Protein AF-A0A531MPE4-F1 (afdb_monom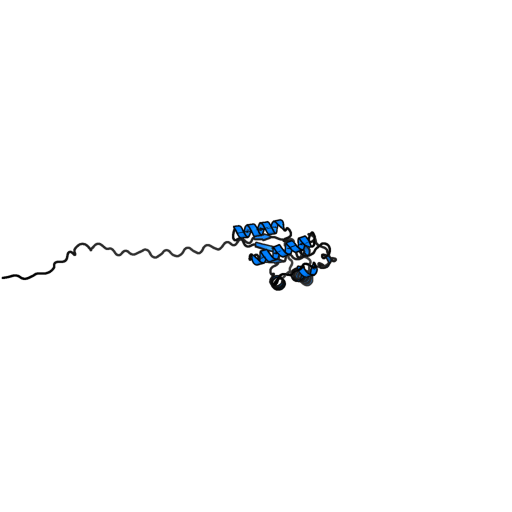er)

Radius of gyration: 33.33 Å; Cα contacts (8 Å, |Δi|>4): 255; chains: 1; bounding box: 82×71×93 Å

Nearest PDB structures (foldseek):
  6hm9-assembly1_A  TM=7.842E-01  e=3.533E-03  Bacillus anthracis
  2cc0-assembly1_B  TM=7.901E-01  e=7.020E-03  Streptomyces lividans
  5lgc-assembly1_A  TM=7.770E-01  e=5.469E-03  Arthrobacter sp. AW19M34-1
  7bly-assembly1_A  TM=6.314E-01  e=4.003E-03  Aspergillus niger CBS 513.88
  2y8u-assembly1_A  TM=6.221E-01  e=6.196E-03  Aspergillus nidulans FGSC A4

Foldseek 3Di:
DDDDDDDDDDPPDPDDPPDPPPDDDPDDDDDDPDDDDDAAEDAQLQDLVVLVVVVVVCVVPVDAYEYAHALQQLAAPVLQQLDDAVPGHGNAAPVHHHPHLVSNVSSLVSVVVSVVVVHAYAHQFHRLDQCQVPALVRLVSSVVSSLVSQLCSCVSSVNDDDDPCSNVVSVVHDDYAYRVSRDYPRND

Structure (mmCIF, N/CA/C/O backbone):
data_AF-A0A531MPE4-F1
#
_entry.id   AF-A0A531MPE4-F1
#
loop_
_atom_site.group_PDB
_atom_site.id
_atom_site.type_symbol
_atom_site.label_atom_id
_atom_site.label_alt_id
_atom_site.label_comp_id
_atom_site.label_asym_id
_atom_site.label_entity_id
_atom_site.label_seq_id
_atom_site.pdbx_PDB_ins_code
_atom_site.Cartn_x
_atom_site.Cartn_y
_atom_site.Cartn_z
_atom_site.occupancy
_atom_site.B_iso_or_equiv
_atom_site.auth_seq_id
_atom_site.auth_comp_id
_atom_site.auth_asym_id
_atom_site.auth_atom_id
_atom_site.pdbx_PDB_model_num
ATOM 1 N N . MET A 1 1 ? -68.778 -53.926 73.147 1.00 33.75 1 MET A N 1
ATOM 2 C CA . MET A 1 1 ? -69.035 -55.214 72.463 1.00 33.75 1 MET A CA 1
ATOM 3 C C . MET A 1 1 ? -70.059 -54.961 71.364 1.00 33.75 1 MET A C 1
ATOM 5 O O . MET A 1 1 ? -71.032 -54.289 71.691 1.00 33.75 1 MET A O 1
ATOM 9 N N . PRO A 1 2 ? -69.917 -55.499 70.130 1.00 54.06 2 PRO A N 1
ATOM 10 C CA . PRO A 1 2 ? -68.671 -55.672 69.353 1.00 54.06 2 PRO A CA 1
ATOM 11 C C . PRO A 1 2 ? -68.091 -54.259 69.053 1.00 54.06 2 PRO A C 1
ATOM 13 O O . PRO A 1 2 ? -68.009 -53.512 70.031 1.00 54.06 2 PRO A O 1
ATOM 16 N N . SER A 1 3 ? -67.643 -53.768 67.882 1.00 42.06 3 SER A N 1
ATOM 17 C CA . SER A 1 3 ? -67.135 -54.299 66.585 1.00 42.06 3 SER A CA 1
ATOM 18 C C . SER A 1 3 ? -66.052 -53.299 66.107 1.00 42.06 3 SER A C 1
ATOM 20 O O . SER A 1 3 ? -66.100 -52.150 66.532 1.00 42.06 3 SER A O 1
ATOM 22 N N . LEU A 1 4 ? -65.010 -53.570 65.312 1.00 46.84 4 LEU A N 1
ATOM 23 C CA . LEU A 1 4 ? -64.662 -54.576 64.288 1.00 46.84 4 LEU A CA 1
ATOM 24 C C . LEU A 1 4 ? -65.160 -54.311 62.849 1.00 46.84 4 LEU A C 1
ATOM 26 O O . LEU A 1 4 ? -66.081 -54.953 62.358 1.00 46.84 4 LEU A O 1
ATOM 30 N N . SER A 1 5 ? -64.476 -53.351 62.213 1.00 50.12 5 SER A N 1
ATOM 31 C CA . SER A 1 5 ? -63.659 -53.481 60.984 1.00 50.12 5 SER A CA 1
ATOM 32 C C . SER A 1 5 ? -64.201 -54.120 59.690 1.00 50.12 5 SER A C 1
ATOM 34 O O . SER A 1 5 ? -64.345 -55.336 59.602 1.00 50.12 5 SER A O 1
ATOM 36 N N . ARG A 1 6 ? -64.234 -53.302 58.621 1.00 50.00 6 ARG A N 1
ATOM 37 C CA . ARG A 1 6 ? -63.761 -53.566 57.231 1.00 50.00 6 ARG A CA 1
ATOM 38 C C . ARG A 1 6 ? -63.717 -52.209 56.499 1.00 50.00 6 ARG A C 1
ATOM 40 O O . ARG A 1 6 ? -64.727 -51.526 56.456 1.00 50.00 6 ARG A O 1
ATOM 47 N N . VAL A 1 7 ? -62.556 -51.637 56.173 1.00 47.88 7 VAL A N 1
ATOM 48 C CA . VAL A 1 7 ? -61.596 -52.014 55.109 1.00 47.88 7 VAL A CA 1
ATOM 49 C C . VAL A 1 7 ? -62.171 -51.813 53.699 1.00 47.88 7 VAL A C 1
ATOM 51 O O . VAL A 1 7 ? -62.864 -52.677 53.182 1.00 47.88 7 VAL A O 1
ATOM 54 N N . VAL A 1 8 ? -61.799 -50.664 53.118 1.00 51.44 8 VAL A N 1
ATOM 55 C CA . VAL A 1 8 ? -61.460 -50.404 51.702 1.00 51.44 8 VAL A CA 1
ATOM 56 C C . VAL A 1 8 ? -62.395 -50.939 50.602 1.00 51.44 8 VAL A C 1
ATOM 58 O O . VAL A 1 8 ? -62.394 -52.122 50.278 1.00 51.44 8 VAL A O 1
ATOM 61 N N . ALA A 1 9 ? -62.998 -50.001 49.865 1.00 47.03 9 ALA A N 1
ATOM 62 C CA . ALA A 1 9 ? -63.280 -50.134 48.435 1.00 47.03 9 ALA A CA 1
ATOM 63 C C . ALA A 1 9 ? -62.752 -48.872 47.722 1.00 47.03 9 ALA A C 1
ATOM 65 O O . ALA A 1 9 ? -63.093 -47.759 48.118 1.00 47.03 9 ALA A O 1
ATOM 66 N N . PHE A 1 10 ? -61.865 -49.028 46.733 1.00 47.91 10 PHE A N 1
ATOM 67 C CA . PHE A 1 10 ? -61.203 -47.903 46.055 1.00 47.91 10 PHE A CA 1
ATOM 68 C C . PHE A 1 10 ? -62.089 -47.261 44.978 1.00 47.91 10 PHE A C 1
ATOM 70 O O . PHE A 1 10 ? -62.680 -47.957 44.153 1.00 47.91 10 PHE A O 1
ATOM 77 N N . SER A 1 11 ? -62.076 -45.929 44.907 1.00 54.28 11 SER A N 1
ATOM 78 C CA . SER A 1 11 ? -62.666 -45.149 43.811 1.00 54.28 11 SER A CA 1
ATOM 79 C C . SER A 1 11 ? -61.809 -45.233 42.536 1.00 54.28 11 SER A C 1
ATOM 81 O O . SER A 1 11 ? -61.067 -44.305 42.222 1.00 54.28 11 SER A O 1
ATOM 83 N N . LEU A 1 12 ? -61.885 -46.350 41.805 1.00 53.38 12 LEU A N 1
ATOM 84 C CA . LEU A 1 12 ? -61.126 -46.590 40.567 1.00 53.38 12 LEU A CA 1
ATOM 85 C C . LEU A 1 12 ? -62.020 -47.162 39.453 1.00 53.38 12 LEU A C 1
ATOM 87 O O . LEU A 1 12 ? -62.035 -48.364 39.208 1.00 53.38 12 LEU A O 1
ATOM 91 N N . ALA A 1 13 ? -62.760 -46.284 38.766 1.00 51.72 13 ALA A N 1
ATOM 92 C CA . ALA A 1 13 ? -63.626 -46.650 37.635 1.00 51.72 13 ALA A CA 1
ATOM 93 C C . ALA A 1 13 ? -63.677 -45.583 36.511 1.00 51.72 13 ALA A C 1
ATOM 95 O O . ALA A 1 13 ? -64.646 -45.527 35.760 1.00 51.72 13 ALA A O 1
ATOM 96 N N . SER A 1 14 ? -62.641 -44.737 36.390 1.00 52.78 14 SER A N 1
ATOM 97 C CA . SER A 1 14 ? -62.650 -43.555 35.498 1.00 52.78 14 SER A CA 1
ATOM 98 C C . SER A 1 14 ? -61.365 -43.351 34.673 1.00 52.78 14 SER A C 1
ATOM 100 O O . SER A 1 14 ? -61.012 -42.217 34.365 1.00 52.78 14 SER A O 1
ATOM 102 N N . LEU A 1 15 ? -60.648 -44.423 34.309 1.00 53.88 15 LEU A N 1
ATOM 103 C CA . LEU A 1 15 ? -59.512 -44.370 33.370 1.00 53.88 15 LEU A CA 1
ATOM 104 C C . LEU A 1 15 ? -59.564 -45.543 32.376 1.00 53.88 15 LEU A C 1
ATOM 106 O O . LEU A 1 15 ? -58.957 -46.584 32.605 1.00 53.88 15 LEU A O 1
ATOM 110 N N . ALA A 1 16 ? -60.299 -45.370 31.271 1.00 54.16 16 ALA A N 1
ATOM 111 C CA . ALA A 1 16 ? -60.439 -46.392 30.222 1.00 54.16 16 ALA A CA 1
ATOM 112 C C . ALA A 1 16 ? -60.489 -45.833 28.779 1.00 54.16 16 ALA A C 1
ATOM 114 O O . ALA A 1 16 ? -60.881 -46.542 27.858 1.00 54.16 16 ALA A O 1
ATOM 115 N N . THR A 1 17 ? -60.084 -44.575 28.559 1.00 57.66 17 THR A N 1
ATOM 116 C CA . THR A 1 17 ? -60.025 -43.942 27.220 1.00 57.66 17 THR A CA 1
ATOM 117 C C . THR A 1 17 ? -58.738 -43.136 27.001 1.00 57.66 17 THR A C 1
ATOM 119 O O . THR A 1 17 ? -58.750 -42.081 26.371 1.00 57.66 17 THR A O 1
ATOM 122 N N . ALA A 1 18 ? -57.610 -43.626 27.520 1.00 56.12 18 ALA A N 1
ATOM 123 C CA . ALA A 1 18 ? -56.286 -43.134 27.144 1.00 56.12 18 ALA A CA 1
ATOM 124 C C . ALA A 1 18 ? -55.791 -43.922 25.920 1.00 56.12 18 ALA A C 1
ATOM 126 O O . ALA A 1 18 ? -55.127 -44.949 26.054 1.00 56.12 18 ALA A O 1
ATOM 127 N N . GLY A 1 19 ? -56.160 -43.466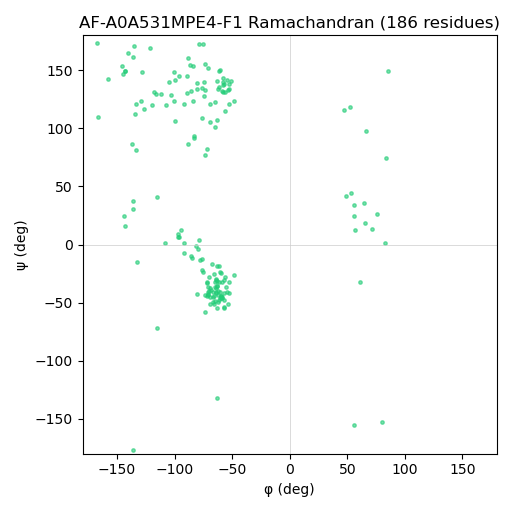 24.719 1.00 62.53 19 GLY A N 1
ATOM 128 C CA . GLY A 1 19 ? -55.548 -43.963 23.485 1.00 62.53 19 GLY A CA 1
ATOM 129 C C . GLY A 1 19 ? -54.047 -43.663 23.474 1.00 62.53 19 GLY A C 1
ATOM 130 O O . GLY A 1 19 ? -53.611 -42.666 24.051 1.00 62.53 19 GLY A O 1
ATOM 131 N N . ALA A 1 20 ? -53.249 -44.517 22.831 1.00 63.25 20 ALA A N 1
ATOM 132 C CA . ALA A 1 20 ? -51.812 -44.293 22.721 1.00 63.25 20 ALA A CA 1
ATOM 133 C C . ALA A 1 20 ? -51.541 -43.009 21.920 1.00 63.25 20 ALA A C 1
ATOM 135 O O . ALA A 1 20 ? -51.715 -42.980 20.702 1.00 63.25 20 ALA A O 1
ATOM 136 N N . ALA A 1 21 ? -51.115 -41.952 22.614 1.00 63.53 21 ALA A N 1
ATOM 137 C CA . ALA A 1 21 ? -50.669 -40.709 22.003 1.00 63.53 21 ALA A CA 1
ATOM 138 C C . ALA A 1 21 ? -49.308 -40.938 21.328 1.00 63.53 21 ALA A C 1
ATOM 140 O O . ALA A 1 21 ? -48.253 -40.666 21.900 1.00 63.53 21 ALA A O 1
ATOM 141 N N . LEU A 1 22 ? -49.346 -41.486 20.113 1.00 66.06 22 LEU A N 1
ATOM 142 C CA . LEU A 1 22 ? -48.208 -41.494 19.206 1.00 66.06 22 LEU A CA 1
ATOM 143 C C . LEU A 1 22 ? -47.908 -40.037 18.846 1.00 66.06 22 LEU A C 1
ATOM 145 O O . LEU A 1 22 ? -48.621 -39.433 18.050 1.00 66.06 22 LEU A O 1
ATOM 149 N N . ALA A 1 23 ? -46.888 -39.464 19.481 1.00 70.31 23 ALA A N 1
ATOM 150 C CA . ALA A 1 23 ? -46.332 -38.198 19.034 1.00 70.31 23 ALA A CA 1
ATOM 151 C C . ALA A 1 23 ? -45.773 -38.389 17.618 1.00 70.31 23 ALA A C 1
ATOM 153 O O . ALA A 1 23 ? -45.071 -39.374 17.367 1.00 70.31 23 ALA A O 1
ATOM 154 N N . ASP A 1 24 ? -46.074 -37.456 16.714 1.00 74.31 24 ASP A N 1
ATOM 155 C CA . ASP A 1 24 ? -45.459 -37.447 15.390 1.00 74.31 24 ASP A CA 1
ATOM 156 C C . ASP A 1 24 ? -43.926 -37.456 15.523 1.00 74.31 24 ASP A C 1
ATOM 158 O O . ASP A 1 24 ? -43.379 -36.803 16.425 1.00 74.31 24 ASP A O 1
ATOM 162 N N . PRO A 1 25 ? -43.206 -38.192 14.654 1.00 76.25 25 PRO A N 1
ATOM 163 C CA . PRO A 1 25 ? -41.752 -38.173 14.668 1.00 76.25 25 PRO A CA 1
ATOM 164 C C . PRO A 1 25 ? -41.263 -36.728 14.479 1.00 76.25 25 PRO A C 1
ATOM 166 O O . PRO A 1 25 ? -41.825 -36.002 13.652 1.00 76.25 25 PRO A O 1
ATOM 169 N N . PRO A 1 26 ? -40.231 -36.286 15.224 1.00 77.19 26 PRO A N 1
ATOM 170 C CA . PRO A 1 26 ? -39.752 -34.914 15.136 1.00 77.19 26 PRO A CA 1
ATOM 171 C C . PRO A 1 26 ? -39.378 -34.590 13.691 1.00 77.19 26 PRO A C 1
ATOM 173 O O . PRO A 1 26 ? -38.679 -35.368 13.035 1.00 77.19 26 PRO A O 1
ATOM 176 N N . ALA A 1 27 ? -39.864 -33.447 13.201 1.00 77.88 27 ALA A N 1
ATOM 177 C CA . ALA A 1 27 ? -39.632 -33.021 11.829 1.00 77.88 27 ALA A CA 1
ATOM 178 C C . ALA A 1 27 ? -38.123 -33.037 11.509 1.00 77.88 27 ALA A C 1
ATOM 180 O O . ALA A 1 27 ? -37.321 -32.618 12.354 1.00 77.88 27 ALA A O 1
ATOM 181 N N . PRO A 1 28 ? -37.715 -33.511 10.315 1.00 76.12 28 PRO A N 1
ATOM 182 C CA . PRO A 1 28 ? -36.311 -33.492 9.932 1.00 76.12 28 PRO A CA 1
ATOM 183 C C . PRO A 1 28 ? -35.789 -32.046 9.989 1.00 76.12 28 PRO A C 1
ATOM 185 O O . PRO A 1 28 ? -36.518 -31.127 9.605 1.00 76.12 28 PRO A O 1
ATOM 188 N N . PRO A 1 29 ? -34.554 -31.818 10.474 1.00 77.44 29 PRO A N 1
ATOM 189 C CA . PRO A 1 29 ? -34.015 -30.468 10.607 1.00 77.44 29 PRO A CA 1
ATOM 190 C C . PRO A 1 29 ? -34.006 -29.757 9.248 1.00 77.44 29 PRO A C 1
ATOM 192 O O . PRO A 1 29 ? -33.626 -30.366 8.244 1.00 77.44 29 PRO A O 1
ATOM 195 N N . GLU A 1 30 ? -34.402 -28.474 9.209 1.00 77.69 30 GLU A N 1
ATOM 196 C CA . GLU A 1 30 ? -34.322 -27.683 7.971 1.00 77.69 30 GLU A CA 1
ATOM 197 C C . GLU A 1 30 ? -32.895 -27.767 7.399 1.00 77.69 30 GLU A C 1
ATOM 199 O O . GLU A 1 30 ? -31.928 -27.579 8.149 1.00 77.69 30 GLU A O 1
ATOM 204 N N . PRO A 1 31 ? -32.731 -28.002 6.081 1.00 78.50 31 PRO A N 1
ATOM 205 C CA . PRO A 1 31 ? -31.431 -27.917 5.436 1.00 78.50 31 PRO A CA 1
ATOM 206 C C . PRO A 1 31 ? -30.781 -26.566 5.741 1.00 78.50 31 PRO A C 1
ATOM 208 O O . PRO A 1 31 ? -31.345 -25.511 5.438 1.00 78.50 31 PRO A O 1
ATOM 211 N N . ALA A 1 32 ? -29.597 -26.597 6.358 1.00 79.69 32 ALA A N 1
ATOM 212 C CA . ALA A 1 32 ? -28.893 -25.391 6.771 1.00 79.69 32 ALA A CA 1
ATOM 213 C C . ALA A 1 32 ? -28.684 -24.467 5.561 1.00 79.69 32 ALA A C 1
ATOM 215 O O . ALA A 1 32 ? -27.985 -24.817 4.607 1.00 79.69 32 ALA A O 1
ATOM 216 N N . ARG A 1 33 ? -29.326 -23.292 5.593 1.00 82.19 33 ARG A N 1
ATOM 217 C CA . ARG A 1 33 ? -29.338 -22.354 4.463 1.00 82.19 33 ARG A CA 1
ATOM 218 C C . ARG A 1 33 ? -27.894 -21.951 4.122 1.00 82.19 33 ARG A C 1
ATOM 220 O O . ARG A 1 33 ? -27.149 -21.613 5.048 1.00 82.19 33 ARG A O 1
ATOM 227 N N . PRO A 1 34 ? -27.476 -21.980 2.840 1.00 88.50 34 PRO A N 1
ATOM 228 C CA . PRO A 1 34 ? -26.107 -21.644 2.460 1.00 88.50 34 PRO A CA 1
ATOM 229 C C . PRO A 1 34 ? -25.682 -20.274 2.996 1.00 88.50 34 PRO A C 1
ATOM 231 O O . PRO A 1 34 ? -26.415 -19.291 2.871 1.00 88.50 34 PRO A O 1
ATOM 234 N N . LYS A 1 35 ? -24.485 -20.198 3.588 1.00 90.12 35 LYS A N 1
ATOM 235 C CA . LYS A 1 35 ? -23.922 -18.933 4.072 1.00 90.12 35 LYS A CA 1
ATOM 236 C C . LYS A 1 35 ? -23.571 -18.042 2.880 1.00 90.12 35 LYS A C 1
ATOM 238 O O . LYS A 1 35 ? -22.557 -18.271 2.224 1.00 90.12 35 LYS A O 1
ATOM 243 N N . GLN A 1 36 ? -24.371 -17.009 2.628 1.00 92.38 36 GLN A N 1
ATOM 244 C CA . GLN A 1 36 ? -23.967 -15.932 1.728 1.00 92.38 36 GLN A CA 1
ATOM 245 C C . GLN A 1 36 ? -22.847 -15.125 2.393 1.00 92.38 36 GLN A C 1
ATOM 247 O O . GLN A 1 36 ? -23.039 -14.556 3.465 1.00 92.38 36 GLN A O 1
ATOM 252 N N . VAL A 1 37 ? -21.689 -15.057 1.740 1.00 93.06 37 VAL A N 1
ATOM 253 C CA . VAL A 1 37 ? -20.588 -14.162 2.119 1.00 93.06 37 VAL A CA 1
ATOM 254 C C . VAL A 1 37 ? -20.636 -12.931 1.216 1.00 93.06 37 VAL A C 1
ATOM 256 O O . VAL A 1 37 ? -20.934 -13.047 0.026 1.00 93.06 37 VAL A O 1
ATOM 259 N N . VAL A 1 38 ? -20.349 -11.753 1.768 1.00 95.19 38 VAL A N 1
ATOM 260 C CA . VAL A 1 38 ? -20.171 -10.508 1.010 1.00 95.19 38 VAL A CA 1
ATOM 261 C C . VAL A 1 38 ? -18.821 -9.931 1.411 1.00 95.19 38 VAL A C 1
ATOM 263 O O . VAL A 1 38 ? -18.617 -9.611 2.577 1.00 95.19 38 VAL A O 1
ATOM 266 N N . ILE A 1 39 ? -17.897 -9.833 0.456 1.00 95.12 39 ILE A N 1
ATOM 267 C CA . ILE A 1 39 ? -16.560 -9.269 0.667 1.00 95.12 39 ILE A CA 1
ATOM 268 C C . ILE A 1 39 ? -16.578 -7.839 0.132 1.00 95.12 39 ILE A C 1
ATOM 270 O O . ILE A 1 39 ? -16.915 -7.620 -1.032 1.00 95.12 39 ILE A O 1
ATOM 274 N N . ILE A 1 40 ? -16.230 -6.870 0.977 1.00 97.06 40 ILE A N 1
ATOM 275 C CA . ILE A 1 40 ? -16.154 -5.453 0.612 1.00 97.06 40 ILE A CA 1
ATOM 276 C C . ILE A 1 40 ? -14.700 -5.009 0.757 1.00 97.06 40 ILE A C 1
ATOM 278 O O . ILE A 1 40 ? -14.058 -5.255 1.777 1.00 97.06 40 ILE A O 1
ATOM 282 N N . SER A 1 41 ? -14.175 -4.366 -0.283 1.00 97.56 41 SER A N 1
ATOM 283 C CA . SER A 1 41 ? -12.754 -4.043 -0.386 1.00 97.56 41 SER A CA 1
ATOM 284 C C . SER A 1 41 ? -12.508 -2.689 -1.037 1.00 97.56 41 SER A C 1
ATOM 286 O O . SER A 1 41 ? -13.261 -2.311 -1.936 1.00 97.56 41 SER A O 1
ATOM 288 N N . PHE A 1 42 ? -11.427 -2.017 -0.646 1.00 97.88 42 PHE A N 1
ATOM 289 C CA . PHE A 1 42 ? -11.044 -0.699 -1.152 1.00 97.88 42 PHE A CA 1
ATOM 290 C C . PHE A 1 42 ? -9.671 -0.757 -1.829 1.00 97.88 42 PHE A C 1
ATOM 292 O O . PHE A 1 42 ? -8.680 -1.081 -1.176 1.00 97.88 42 PHE A O 1
ATOM 299 N N . ASP A 1 43 ? -9.615 -0.414 -3.116 1.00 98.44 43 ASP A N 1
ATOM 300 C CA . ASP A 1 43 ? -8.376 -0.402 -3.907 1.00 98.44 43 ASP A CA 1
ATOM 301 C C . ASP A 1 43 ? -7.603 0.910 -3.732 1.00 98.44 43 ASP A C 1
ATOM 303 O O . ASP A 1 43 ? -8.176 1.959 -3.420 1.00 98.44 43 ASP A O 1
ATOM 307 N N . SER A 1 44 ? -6.280 0.850 -3.917 1.00 97.25 44 SER A N 1
ATOM 308 C CA . SER A 1 44 ? -5.289 1.898 -3.613 1.00 97.25 44 SER A CA 1
ATOM 309 C C . SER A 1 44 ? -5.192 2.336 -2.138 1.00 97.25 44 SER A C 1
ATOM 311 O O . SER A 1 44 ? -4.105 2.711 -1.700 1.00 97.25 44 SER A O 1
ATOM 313 N N . ALA A 1 45 ? -6.293 2.319 -1.378 1.00 97.31 45 ALA A N 1
ATOM 314 C CA . ALA A 1 45 ? -6.399 2.702 0.036 1.00 97.31 45 ALA A CA 1
ATOM 315 C C . ALA A 1 45 ? -5.755 4.070 0.381 1.00 97.31 45 ALA A C 1
ATOM 317 O O . ALA A 1 45 ? -5.083 4.250 1.399 1.00 97.31 45 ALA A O 1
ATOM 318 N N . ARG A 1 46 ? -5.954 5.067 -0.492 1.00 96.62 46 ARG A N 1
ATOM 319 C CA . ARG A 1 46 ? -5.313 6.390 -0.391 1.00 96.62 46 ARG A CA 1
ATOM 320 C C . ARG A 1 46 ? -5.878 7.277 0.722 1.00 96.62 46 ARG A C 1
ATOM 322 O O . ARG A 1 46 ? -5.123 7.792 1.542 1.00 96.62 46 ARG A O 1
ATOM 329 N N . ASP A 1 47 ? -7.176 7.559 0.680 1.00 96.94 47 ASP A N 1
ATOM 330 C CA . ASP A 1 47 ? -7.742 8.754 1.315 1.00 96.94 47 ASP A CA 1
ATOM 331 C C . ASP A 1 47 ? -8.042 8.573 2.813 1.00 96.94 47 ASP A C 1
ATOM 333 O O . ASP A 1 47 ? -8.808 7.693 3.207 1.00 96.94 47 ASP A O 1
ATOM 337 N N . ILE A 1 48 ? -7.466 9.439 3.654 1.00 98.56 48 ILE A N 1
ATOM 338 C CA . ILE A 1 48 ? -7.578 9.368 5.122 1.00 98.56 48 ILE A CA 1
ATOM 339 C C . ILE A 1 48 ? -9.025 9.564 5.611 1.00 98.56 48 ILE A C 1
ATOM 341 O O . ILE A 1 48 ? -9.416 8.975 6.622 1.00 98.56 48 ILE A O 1
ATOM 345 N N . SER A 1 49 ? -9.851 10.343 4.903 1.00 98.19 49 SER A N 1
ATOM 346 C CA . SER A 1 49 ? -11.267 10.507 5.256 1.00 98.19 49 SER A CA 1
ATOM 347 C C . SER A 1 49 ? -12.079 9.247 4.943 1.00 98.19 49 SER A C 1
ATOM 349 O O . SER A 1 49 ? -13.000 8.918 5.693 1.00 98.19 49 SER A O 1
ATOM 351 N N . GLN A 1 50 ? -11.704 8.502 3.895 1.00 98.06 50 GLN A N 1
ATOM 352 C CA . GLN A 1 50 ? -12.316 7.213 3.576 1.00 98.06 50 GLN A CA 1
ATOM 353 C C . GLN A 1 50 ? -11.915 6.134 4.583 1.00 98.06 50 GLN A C 1
ATOM 355 O O . GLN A 1 50 ? -12.812 5.462 5.076 1.00 98.06 50 GLN A O 1
ATOM 360 N N . TRP A 1 51 ? -10.638 6.038 4.986 1.00 98.50 51 TRP A N 1
ATOM 361 C CA . TRP A 1 51 ? -10.207 5.155 6.088 1.00 98.50 51 TRP A CA 1
ATOM 362 C C . TRP A 1 51 ? -11.011 5.403 7.373 1.00 98.50 51 TRP A C 1
ATOM 364 O O . TRP A 1 51 ? -11.583 4.480 7.952 1.00 98.50 51 TRP A O 1
ATOM 374 N N . LYS A 1 52 ? -11.102 6.669 7.805 1.00 98.62 52 LYS A N 1
ATOM 375 C CA . LYS A 1 52 ? -11.845 7.053 9.016 1.00 98.62 52 LYS A CA 1
ATOM 376 C C . LYS A 1 52 ? -13.348 6.740 8.871 1.00 98.62 52 LYS A C 1
ATOM 378 O O . LYS A 1 52 ? -13.976 6.294 9.829 1.00 98.62 52 LYS A O 1
ATOM 383 N N . ARG A 1 53 ? -13.925 6.890 7.668 1.00 98.44 53 ARG A N 1
ATOM 384 C CA . ARG A 1 53 ? -15.332 6.566 7.358 1.00 98.44 53 ARG A CA 1
ATOM 385 C C . ARG A 1 53 ? -15.619 5.060 7.305 1.00 98.44 53 ARG A C 1
ATOM 387 O O . ARG A 1 53 ? -16.648 4.643 7.834 1.00 98.44 53 ARG A O 1
ATOM 394 N N . SER A 1 54 ? -14.767 4.254 6.673 1.00 98.38 54 SER A N 1
ATOM 395 C CA . SER A 1 54 ? -14.965 2.806 6.535 1.00 98.38 54 SER A CA 1
ATOM 396 C C . SER A 1 54 ? -14.808 2.099 7.878 1.00 98.38 54 SER A C 1
ATOM 398 O O . SER A 1 54 ? -15.688 1.336 8.265 1.00 98.38 54 SER A O 1
ATOM 400 N N . ARG A 1 55 ? -13.775 2.436 8.656 1.00 98.50 55 ARG A N 1
ATOM 401 C CA . ARG A 1 55 ? -13.579 1.916 10.019 1.00 98.50 55 ARG A CA 1
ATOM 402 C C . ARG A 1 55 ? -14.747 2.271 10.952 1.00 98.50 55 ARG A C 1
ATOM 404 O O . ARG A 1 55 ? -15.300 1.402 11.623 1.00 98.50 55 ARG A O 1
ATOM 411 N N . ALA A 1 56 ? -15.232 3.516 10.915 1.00 98.50 56 ALA A N 1
ATOM 412 C CA . ALA A 1 56 ? -16.419 3.921 11.680 1.00 98.50 56 ALA A CA 1
ATOM 413 C C . ALA A 1 56 ? -17.719 3.223 11.211 1.00 98.50 56 ALA A C 1
ATOM 415 O O . ALA A 1 56 ? -18.664 3.063 11.988 1.00 98.50 56 ALA A O 1
ATOM 416 N N . LEU A 1 57 ? -17.791 2.788 9.946 1.00 98.50 57 LEU A N 1
ATOM 417 C CA . LEU A 1 57 ? -18.883 1.948 9.450 1.00 98.50 57 LEU A CA 1
ATOM 418 C C . LEU A 1 57 ? -18.760 0.508 9.970 1.00 98.50 57 LEU A C 1
ATOM 420 O O . LEU A 1 57 ? -19.769 -0.036 10.419 1.00 98.50 57 LEU A O 1
ATOM 424 N N . ALA A 1 58 ? -17.558 -0.076 9.973 1.00 98.31 58 ALA A N 1
ATOM 425 C CA . ALA A 1 58 ? -17.287 -1.407 10.522 1.00 98.31 58 ALA A CA 1
ATOM 426 C C . ALA A 1 58 ? -17.701 -1.511 11.994 1.00 98.31 58 ALA A C 1
ATOM 428 O O . ALA A 1 58 ? -18.558 -2.328 12.328 1.00 98.31 58 ALA A O 1
ATOM 429 N N . GLN A 1 59 ? -17.194 -0.612 12.847 1.00 97.69 59 GLN A N 1
ATOM 430 C CA . GLN A 1 59 ? -17.524 -0.557 14.280 1.00 97.69 59 GLN A CA 1
ATOM 431 C C . GLN A 1 59 ? -19.042 -0.507 14.549 1.00 97.69 59 GLN A C 1
ATOM 433 O O . GLN A 1 59 ? -19.522 -1.048 15.541 1.00 97.69 59 GLN A O 1
ATOM 438 N N . ARG A 1 60 ? -19.818 0.119 13.653 1.00 98.12 60 ARG A N 1
ATOM 439 C CA . ARG A 1 60 ? -21.285 0.231 13.748 1.00 98.12 60 ARG A CA 1
ATOM 440 C C . ARG A 1 60 ? -22.071 -0.957 13.180 1.00 98.12 60 ARG A C 1
ATOM 442 O O . ARG A 1 60 ? -23.289 -0.979 13.338 1.00 98.12 60 ARG A O 1
ATOM 449 N N . THR A 1 61 ? -21.434 -1.871 12.450 1.00 97.75 61 THR A N 1
ATOM 450 C CA . THR A 1 61 ? -22.128 -2.906 11.653 1.00 97.75 61 THR A CA 1
ATOM 451 C C . THR A 1 61 ? -21.588 -4.322 11.833 1.00 97.75 61 THR A C 1
ATOM 453 O O . THR A 1 61 ? -22.259 -5.266 11.427 1.00 97.75 61 THR A O 1
ATOM 456 N N . GLY A 1 62 ? -20.396 -4.490 12.414 1.00 96.62 62 GLY A N 1
ATOM 457 C CA . GLY A 1 62 ? -19.681 -5.769 12.425 1.00 96.62 62 GLY A CA 1
ATOM 458 C C . GLY A 1 62 ? -19.109 -6.166 11.057 1.00 96.62 62 GLY A C 1
ATOM 459 O O . GLY A 1 62 ? -18.741 -7.321 10.864 1.00 96.62 62 GLY A O 1
ATOM 460 N N . ALA A 1 63 ? -19.058 -5.243 10.089 1.00 97.44 63 ALA A N 1
ATOM 461 C CA . ALA A 1 63 ? -18.464 -5.503 8.782 1.00 97.44 63 ALA A CA 1
ATOM 462 C C . ALA A 1 63 ? -16.930 -5.550 8.867 1.00 97.44 63 ALA A C 1
ATOM 464 O O . ALA A 1 63 ? -16.307 -4.649 9.425 1.00 97.44 63 ALA A O 1
ATOM 465 N N . HIS A 1 64 ? -16.328 -6.566 8.250 1.00 97.94 64 HIS A N 1
ATOM 466 C CA . HIS A 1 64 ? -14.890 -6.618 7.986 1.00 97.94 64 HIS A CA 1
ATOM 467 C C . HIS A 1 64 ? -14.614 -6.140 6.555 1.00 97.94 64 HIS A C 1
ATOM 469 O O . HIS A 1 64 ? -15.421 -6.366 5.650 1.00 97.94 64 HIS A O 1
ATOM 475 N N . PHE A 1 65 ? -13.481 -5.465 6.361 1.00 98.44 65 PHE A N 1
ATOM 476 C CA . PHE A 1 65 ? -13.080 -4.872 5.086 1.00 98.44 65 PHE A CA 1
ATOM 477 C C . PHE A 1 65 ? -11.661 -5.294 4.704 1.00 98.44 65 PHE A C 1
ATOM 479 O O . PHE A 1 65 ? -10.811 -5.443 5.579 1.00 98.44 65 PHE A O 1
ATOM 486 N N . THR A 1 66 ? -11.401 -5.402 3.399 1.00 98.62 66 THR A N 1
ATOM 487 C CA . THR A 1 66 ? -10.055 -5.635 2.849 1.00 98.62 66 THR A CA 1
ATOM 488 C C . THR A 1 66 ? -9.524 -4.368 2.176 1.00 98.62 66 THR A C 1
ATOM 490 O O . THR A 1 66 ? -10.111 -3.876 1.209 1.00 98.62 66 THR A O 1
ATOM 493 N N . TYR A 1 67 ? -8.402 -3.832 2.650 1.00 98.75 67 TYR A N 1
ATOM 494 C CA . TYR A 1 67 ? -7.760 -2.647 2.078 1.00 98.75 67 TYR A CA 1
ATOM 495 C C . TYR A 1 67 ? -6.592 -3.075 1.185 1.00 98.75 67 TYR A C 1
ATOM 497 O O . TYR A 1 67 ? -5.536 -3.476 1.673 1.00 98.75 67 TYR A O 1
ATOM 505 N N . PHE A 1 68 ? -6.782 -2.980 -0.132 1.00 98.81 68 PHE A N 1
ATOM 506 C CA . PHE A 1 68 ? -5.737 -3.220 -1.123 1.00 98.81 68 PHE A CA 1
ATOM 507 C C . PHE A 1 68 ? -4.912 -1.932 -1.270 1.00 98.81 68 PHE A C 1
ATOM 509 O O . PHE A 1 68 ? -5.274 -1.013 -2.005 1.00 98.81 68 PHE A O 1
ATOM 516 N N . LEU A 1 69 ? -3.816 -1.842 -0.518 1.00 98.81 69 LEU A N 1
ATOM 517 C CA . LEU A 1 69 ? -2.958 -0.662 -0.414 1.00 98.81 69 LEU A CA 1
ATOM 518 C C . LEU A 1 69 ? -1.986 -0.566 -1.596 1.00 98.81 69 LEU A C 1
ATOM 520 O O . LEU A 1 69 ? -1.293 -1.532 -1.901 1.00 98.81 69 LEU A O 1
ATOM 524 N N . SER A 1 70 ? -1.852 0.613 -2.210 1.00 98.88 70 SER A N 1
ATOM 525 C CA . SER A 1 70 ? -0.727 0.884 -3.119 1.00 98.88 70 SER A CA 1
ATOM 526 C C . SER A 1 70 ? 0.439 1.516 -2.357 1.00 98.88 70 SER A C 1
ATOM 528 O O . SER A 1 70 ? 0.293 2.594 -1.773 1.00 98.88 70 SER A O 1
ATOM 530 N N . CYS A 1 71 ? 1.611 0.869 -2.371 1.00 98.69 71 CYS A N 1
ATOM 531 C CA . CYS A 1 71 ? 2.727 1.207 -1.470 1.00 98.69 71 CYS A CA 1
ATOM 532 C C . CYS A 1 71 ? 3.257 2.647 -1.622 1.00 98.69 71 CYS A C 1
ATOM 534 O O . CYS A 1 71 ? 3.801 3.217 -0.680 1.00 98.69 71 CYS A O 1
ATOM 536 N N . VAL A 1 72 ? 3.052 3.281 -2.782 1.00 98.81 72 VAL A N 1
ATOM 537 C CA . VAL A 1 72 ? 3.468 4.668 -3.064 1.00 98.81 72 VAL A CA 1
ATOM 538 C C . VAL A 1 72 ? 2.815 5.712 -2.154 1.00 98.81 72 VAL A C 1
ATOM 540 O O . VAL A 1 72 ? 3.347 6.811 -2.016 1.00 98.81 72 VAL A O 1
ATOM 543 N N . PHE A 1 73 ? 1.706 5.388 -1.484 1.00 98.81 73 PHE A N 1
ATOM 544 C CA . PHE A 1 73 ? 1.119 6.254 -0.455 1.00 98.81 73 PHE A CA 1
ATOM 545 C C . PHE A 1 73 ? 1.794 6.137 0.918 1.00 98.81 73 PHE A C 1
ATOM 547 O O . PHE A 1 73 ? 1.430 6.869 1.839 1.00 98.81 73 PHE A O 1
ATOM 554 N N . LEU A 1 74 ? 2.796 5.267 1.053 1.00 98.88 74 LEU A N 1
ATOM 555 C CA . LEU A 1 74 ? 3.734 5.246 2.175 1.00 98.88 74 LEU A CA 1
ATOM 556 C C . LEU A 1 74 ? 5.035 6.004 1.857 1.00 98.88 74 LEU A C 1
ATOM 558 O O . LEU A 1 74 ? 5.959 5.985 2.662 1.00 98.88 74 LEU A O 1
ATOM 562 N N . LEU A 1 75 ? 5.116 6.687 0.709 1.00 98.88 75 LEU A N 1
ATOM 563 C CA . LEU A 1 75 ? 6.240 7.543 0.330 1.00 98.88 75 LEU A CA 1
ATOM 564 C C . LEU A 1 75 ? 5.775 8.993 0.154 1.00 98.88 75 LEU A C 1
ATOM 566 O O . LEU A 1 75 ? 4.800 9.261 -0.548 1.00 98.88 75 LEU A O 1
ATOM 570 N N . SER A 1 76 ? 6.493 9.928 0.768 1.00 98.56 76 SER A N 1
ATOM 571 C CA . SER A 1 76 ? 6.307 11.372 0.629 1.00 98.56 76 SER A CA 1
ATOM 572 C C . SER A 1 76 ? 6.923 11.909 -0.681 1.00 98.56 76 SER A C 1
ATOM 574 O O . SER A 1 76 ? 7.633 11.178 -1.383 1.00 98.56 76 SER A O 1
ATOM 576 N N . PRO A 1 77 ? 6.713 13.193 -1.039 1.00 98.56 77 PRO A N 1
ATOM 577 C CA . PRO A 1 77 ? 7.351 13.806 -2.209 1.00 98.56 77 PRO A CA 1
ATOM 578 C C . PRO A 1 77 ? 8.888 13.731 -2.194 1.00 98.56 77 PRO A C 1
ATOM 580 O O . PRO A 1 77 ? 9.509 13.681 -3.260 1.00 98.56 77 PRO A O 1
ATOM 583 N N . GLU A 1 78 ? 9.481 13.688 -0.998 1.00 98.56 78 GLU A N 1
ATOM 584 C CA . GLU A 1 78 ? 10.917 13.551 -0.749 1.00 98.56 78 GLU A CA 1
ATOM 585 C C . GLU A 1 78 ? 11.379 12.088 -0.860 1.00 98.56 78 GLU A C 1
ATOM 587 O O . GLU A 1 78 ? 12.408 11.810 -1.476 1.00 98.56 78 GLU A O 1
ATOM 592 N N . THR A 1 79 ? 10.613 11.136 -0.309 1.00 98.75 79 THR A N 1
ATOM 593 C CA . THR A 1 79 ? 11.007 9.715 -0.233 1.00 98.75 79 THR A CA 1
ATOM 594 C C . THR A 1 79 ? 10.543 8.869 -1.418 1.00 98.75 79 THR A C 1
ATOM 596 O O . THR A 1 79 ? 11.006 7.740 -1.572 1.00 98.75 79 THR A O 1
ATOM 599 N N . ARG A 1 80 ? 9.717 9.408 -2.330 1.00 98.50 80 ARG A N 1
ATOM 600 C CA . ARG A 1 80 ? 9.235 8.720 -3.550 1.00 98.50 80 ARG A CA 1
ATOM 601 C C . ARG A 1 80 ? 10.323 8.025 -4.379 1.00 98.50 80 ARG A C 1
ATOM 603 O O . ARG A 1 80 ? 10.023 7.077 -5.095 1.00 98.50 80 ARG A O 1
ATOM 610 N N . GLY A 1 81 ? 11.574 8.489 -4.298 1.00 98.56 81 GLY A N 1
ATOM 611 C CA . GLY A 1 81 ? 12.724 7.882 -4.975 1.00 98.56 81 GLY A CA 1
ATOM 612 C C . GLY A 1 81 ? 13.051 6.451 -4.531 1.00 98.56 81 GLY A C 1
ATOM 613 O O . GLY A 1 81 ? 13.708 5.746 -5.287 1.00 98.56 81 GLY A O 1
ATOM 614 N N . GLN A 1 82 ? 12.558 6.003 -3.368 1.00 98.56 82 GLN A N 1
ATOM 615 C CA . GLN A 1 82 ? 12.720 4.621 -2.890 1.00 98.56 82 GLN A CA 1
ATOM 616 C C . GLN A 1 82 ? 11.956 3.589 -3.738 1.00 98.56 82 GLN A C 1
ATOM 618 O O . GLN A 1 82 ? 12.253 2.402 -3.670 1.00 98.56 82 GLN A O 1
ATOM 623 N N . TYR A 1 83 ? 10.989 4.019 -4.557 1.00 98.75 83 TYR A N 1
ATOM 624 C CA . TYR A 1 83 ? 10.260 3.135 -5.464 1.00 98.75 83 TYR A CA 1
ATOM 625 C C . TYR A 1 83 ? 10.737 3.278 -6.916 1.00 98.75 83 TYR A C 1
ATOM 627 O O . TYR A 1 83 ? 10.743 4.379 -7.475 1.00 98.75 83 TYR A O 1
ATOM 635 N N . THR A 1 84 ? 11.067 2.151 -7.553 1.00 98.62 84 THR A N 1
ATOM 636 C CA . THR A 1 84 ? 11.351 2.054 -8.993 1.00 98.62 84 THR A CA 1
ATOM 637 C C . THR A 1 84 ? 10.633 0.841 -9.578 1.00 98.62 84 THR A C 1
ATOM 639 O O . THR A 1 84 ? 10.988 -0.294 -9.282 1.00 98.62 84 THR A O 1
ATOM 642 N N . ALA A 1 85 ? 9.635 1.088 -10.424 1.00 97.88 85 ALA A N 1
ATOM 643 C CA . ALA A 1 85 ? 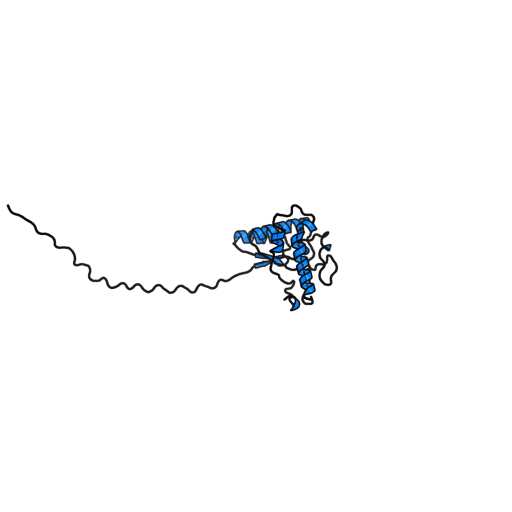8.876 0.037 -11.096 1.00 97.88 85 ALA A CA 1
ATOM 644 C C . ALA A 1 85 ? 9.676 -0.643 -12.227 1.00 97.88 85 ALA A C 1
ATOM 646 O O . ALA A 1 85 ? 10.502 0.024 -12.868 1.00 97.88 85 ALA A O 1
ATOM 647 N N . PRO A 1 86 ? 9.344 -1.896 -12.588 1.00 97.00 86 PRO A N 1
ATOM 648 C CA . PRO A 1 86 ? 9.847 -2.543 -13.795 1.00 97.00 86 PRO A CA 1
ATOM 649 C C . PRO A 1 86 ? 9.721 -1.666 -15.053 1.00 97.00 86 PRO A C 1
ATOM 651 O O . PRO A 1 86 ? 8.645 -1.173 -15.411 1.00 97.00 86 PRO A O 1
ATOM 654 N N . GLY A 1 87 ? 10.853 -1.434 -15.723 1.00 95.75 87 GLY A N 1
ATOM 655 C CA . GLY A 1 87 ? 10.931 -0.612 -16.934 1.00 95.75 87 GLY A CA 1
ATOM 656 C C . GLY A 1 87 ? 10.609 0.881 -16.746 1.00 95.75 87 GLY A C 1
ATOM 657 O O . GLY A 1 87 ? 10.286 1.548 -17.732 1.00 95.75 87 GLY A O 1
ATOM 658 N N . LYS A 1 88 ? 10.657 1.425 -15.518 1.00 97.69 88 LYS A N 1
ATOM 659 C CA . LYS A 1 88 ? 10.488 2.866 -15.227 1.00 97.69 88 LYS A CA 1
ATOM 660 C C . LYS A 1 88 ? 11.717 3.444 -14.519 1.00 97.69 88 LYS A C 1
ATOM 662 O O . LYS A 1 88 ? 12.603 2.729 -14.071 1.00 97.69 88 LYS A O 1
ATOM 667 N N . THR A 1 89 ? 11.761 4.771 -14.417 1.00 97.88 89 THR A N 1
ATOM 668 C CA . THR A 1 89 ? 12.721 5.493 -13.569 1.00 97.88 89 THR A CA 1
ATOM 669 C C . THR A 1 89 ? 12.179 5.681 -12.148 1.00 97.88 89 THR A C 1
ATOM 671 O O . THR A 1 89 ? 10.971 5.589 -11.922 1.00 97.88 89 THR A O 1
ATOM 674 N N . ALA A 1 90 ? 13.072 5.951 -11.193 1.00 98.50 90 ALA A N 1
ATOM 675 C CA . ALA A 1 90 ? 12.729 6.109 -9.780 1.00 98.50 90 ALA A CA 1
ATOM 676 C C . ALA A 1 90 ? 11.699 7.226 -9.518 1.00 98.50 90 ALA A C 1
ATOM 678 O O . ALA A 1 90 ? 11.706 8.288 -10.153 1.00 98.50 90 ALA A O 1
ATOM 679 N N . GLY A 1 91 ? 10.809 6.995 -8.552 1.00 98.25 91 GLY A N 1
ATOM 680 C CA . GLY A 1 91 ? 9.770 7.939 -8.148 1.00 98.25 91 GLY A CA 1
ATOM 681 C C . GLY A 1 91 ? 8.729 8.230 -9.229 1.00 98.25 91 GLY A C 1
ATOM 682 O O . GLY A 1 91 ? 8.263 9.370 -9.331 1.00 98.25 91 GLY A O 1
ATOM 683 N N . LYS A 1 92 ? 8.368 7.222 -10.034 1.00 98.50 92 LYS A N 1
ATOM 684 C CA . LYS A 1 92 ? 7.249 7.249 -10.991 1.00 98.50 92 LYS A CA 1
ATOM 685 C C . LYS A 1 92 ? 6.064 6.441 -10.455 1.00 98.50 92 LYS A C 1
ATOM 687 O O . LYS A 1 92 ? 6.249 5.373 -9.894 1.00 98.50 92 LYS A O 1
ATOM 692 N N . SER A 1 93 ? 4.852 6.953 -10.653 1.00 98.44 93 SER A N 1
ATOM 693 C CA . SER A 1 93 ? 3.584 6.330 -10.252 1.00 98.44 93 SER A CA 1
ATOM 694 C C . SER A 1 93 ? 2.460 6.911 -11.110 1.00 98.44 93 SER A C 1
ATOM 696 O O . SER A 1 93 ? 2.478 8.112 -11.388 1.00 98.44 93 SER A O 1
ATOM 698 N N . ASN A 1 94 ? 1.485 6.092 -11.506 1.00 98.50 94 ASN A N 1
ATOM 699 C CA . ASN A 1 94 ? 0.288 6.541 -12.228 1.00 98.50 94 ASN A CA 1
ATOM 700 C C . ASN A 1 94 ? -0.729 7.248 -11.313 1.00 98.50 94 ASN A C 1
ATOM 702 O O . ASN A 1 94 ? -1.532 8.047 -11.787 1.00 98.50 94 ASN A O 1
ATOM 706 N N . ILE A 1 95 ? -0.692 6.967 -10.008 1.00 98.31 95 ILE A N 1
ATOM 707 C CA . ILE A 1 95 ? -1.633 7.491 -8.999 1.00 98.31 95 ILE A CA 1
ATOM 708 C C . ILE A 1 95 ? -0.999 8.542 -8.070 1.00 98.31 95 ILE A C 1
ATOM 710 O O . ILE A 1 95 ? -1.659 9.091 -7.182 1.00 98.31 95 ILE A O 1
ATOM 714 N N . GLY A 1 96 ? 0.276 8.867 -8.295 1.00 98.25 96 GLY A N 1
ATOM 715 C CA . GLY A 1 96 ? 1.063 9.773 -7.462 1.00 98.25 96 GLY A CA 1
ATOM 716 C C . GLY A 1 96 ? 1.610 9.099 -6.202 1.00 98.25 96 GLY A C 1
ATOM 717 O O . GLY A 1 96 ? 1.867 7.898 -6.191 1.00 98.25 96 GLY A O 1
ATOM 718 N N . PHE A 1 97 ? 1.815 9.907 -5.165 1.00 98.75 97 PHE A N 1
ATOM 719 C CA . PHE A 1 97 ? 2.446 9.546 -3.892 1.00 98.75 97 PHE A CA 1
ATOM 720 C C . PHE A 1 97 ? 1.640 10.148 -2.726 1.00 98.75 97 PHE A C 1
ATOM 722 O O . PHE A 1 97 ? 0.591 10.766 -2.957 1.00 98.75 97 PHE A O 1
ATOM 729 N N . ALA A 1 98 ? 2.106 9.984 -1.485 1.00 98.50 98 ALA A N 1
ATOM 730 C CA . ALA A 1 98 ? 1.548 10.709 -0.345 1.00 98.50 98 ALA A CA 1
ATOM 731 C C . ALA A 1 98 ? 1.694 12.231 -0.528 1.00 98.50 98 ALA A C 1
ATOM 733 O O . ALA A 1 98 ? 2.637 12.712 -1.159 1.00 98.50 98 ALA A O 1
ATOM 734 N N . ALA A 1 99 ? 0.765 13.004 0.036 1.00 98.31 99 ALA A N 1
ATOM 735 C CA . ALA A 1 99 ? 0.770 14.464 -0.093 1.00 98.31 99 ALA A CA 1
ATOM 736 C C . ALA A 1 99 ? 1.918 15.132 0.691 1.00 98.31 99 ALA A C 1
ATOM 738 O O . ALA A 1 99 ? 2.372 16.214 0.331 1.00 98.31 99 ALA A O 1
ATOM 739 N N . SER A 1 100 ? 2.374 14.496 1.773 1.00 98.69 100 SER A N 1
ATOM 740 C CA . SER A 1 100 ? 3.480 14.935 2.629 1.00 98.69 100 SER A CA 1
ATOM 741 C C . SER A 1 100 ? 3.908 13.797 3.564 1.00 98.69 100 SER A C 1
ATOM 743 O O . SER A 1 100 ? 3.218 12.783 3.675 1.00 98.69 100 SER A O 1
ATOM 745 N N . ARG A 1 101 ? 4.996 13.985 4.323 1.00 98.69 101 ARG A N 1
ATOM 746 C CA . ARG A 1 101 ? 5.364 13.095 5.442 1.00 98.69 101 ARG A CA 1
ATOM 747 C C . ARG A 1 101 ? 4.257 12.965 6.507 1.00 98.69 101 ARG A C 1
ATOM 749 O O . ARG A 1 101 ? 4.141 11.910 7.122 1.00 98.69 101 ARG A O 1
ATOM 756 N N . GLN A 1 102 ? 3.436 13.999 6.713 1.00 98.69 102 GLN A N 1
ATOM 757 C CA . GLN A 1 102 ? 2.294 13.947 7.641 1.00 98.69 102 GLN A CA 1
ATOM 758 C C . GLN A 1 102 ? 1.169 13.053 7.100 1.00 98.69 102 GLN A C 1
ATOM 760 O O . GLN A 1 102 ? 0.613 12.249 7.839 1.00 98.69 102 GLN A O 1
ATOM 765 N N . ASP A 1 103 ? 0.888 13.130 5.797 1.00 98.75 103 ASP A N 1
ATOM 766 C CA . ASP A 1 103 ? -0.082 12.252 5.128 1.00 98.75 103 ASP A CA 1
ATOM 767 C C . ASP A 1 103 ? 0.372 10.776 5.138 1.00 98.75 103 ASP A C 1
ATOM 769 O O . ASP A 1 103 ? -0.465 9.887 5.275 1.00 98.75 103 ASP A O 1
ATOM 773 N N . VAL A 1 104 ? 1.686 10.497 5.095 1.00 98.81 104 VAL A N 1
ATOM 774 C CA . VAL A 1 104 ? 2.220 9.147 5.380 1.00 98.81 104 VAL A CA 1
ATOM 775 C C . VAL A 1 104 ? 1.966 8.741 6.837 1.00 98.81 104 VAL A C 1
ATOM 777 O O . VAL A 1 104 ? 1.473 7.643 7.076 1.00 98.81 104 VAL A O 1
ATOM 780 N N . ALA A 1 105 ? 2.273 9.606 7.811 1.00 98.81 105 ALA A N 1
ATOM 781 C CA . ALA A 1 105 ? 2.109 9.295 9.234 1.00 98.81 105 ALA A CA 1
ATOM 782 C C . ALA A 1 105 ? 0.649 8.974 9.604 1.00 98.81 105 ALA A C 1
ATOM 784 O O . ALA A 1 105 ? 0.389 7.970 10.266 1.00 98.81 105 ALA A O 1
ATOM 785 N N . GLU A 1 106 ? -0.310 9.767 9.115 1.00 98.81 106 GLU A N 1
ATOM 786 C CA . GLU A 1 106 ? -1.739 9.484 9.296 1.00 98.81 106 GLU A CA 1
ATOM 787 C C . GLU A 1 106 ? -2.163 8.195 8.585 1.00 98.81 106 GLU A C 1
ATOM 789 O O . GLU A 1 106 ? -2.969 7.441 9.123 1.00 98.81 106 GLU A O 1
ATOM 794 N N . ARG A 1 107 ? -1.610 7.879 7.407 1.00 98.75 107 ARG A N 1
ATOM 795 C CA . ARG A 1 107 ? -1.925 6.623 6.710 1.00 98.75 107 ARG A CA 1
ATOM 796 C C . ARG A 1 107 ? -1.427 5.396 7.468 1.00 98.75 107 ARG A C 1
ATOM 798 O O . ARG A 1 107 ? -2.159 4.416 7.558 1.00 98.75 107 ARG A O 1
ATOM 805 N N . LEU A 1 108 ? -0.227 5.462 8.044 1.00 98.81 108 LEU A N 1
ATOM 806 C CA . LEU A 1 108 ? 0.331 4.393 8.877 1.00 98.81 108 LEU A CA 1
ATOM 807 C C . LEU A 1 108 ? -0.496 4.177 10.153 1.00 98.81 108 LEU A C 1
ATOM 809 O O . LEU A 1 108 ? -0.803 3.035 10.490 1.00 98.81 108 LEU A O 1
ATOM 813 N N . GLU A 1 109 ? -0.951 5.258 10.796 1.00 98.62 109 GLU A N 1
ATOM 814 C CA . GLU A 1 109 ? -1.920 5.191 11.898 1.00 98.62 109 GLU A CA 1
ATOM 815 C C . GLU A 1 109 ? -3.220 4.486 11.460 1.00 98.62 109 GLU A C 1
ATOM 817 O O . GLU A 1 109 ? -3.679 3.565 12.135 1.00 98.62 109 GLU A O 1
ATOM 822 N N . GLN A 1 110 ? -3.801 4.859 10.312 1.00 98.81 110 GLN A N 1
ATOM 823 C CA . GLN A 1 110 ? -5.032 4.223 9.827 1.00 98.81 110 GLN A CA 1
ATOM 824 C C . GLN A 1 110 ? -4.853 2.735 9.487 1.00 98.81 110 GLN A C 1
ATOM 826 O O . GLN A 1 110 ? -5.753 1.952 9.786 1.00 98.81 110 GLN A O 1
ATOM 831 N N . ILE A 1 111 ? -3.708 2.337 8.921 1.00 98.81 111 ILE A N 1
ATOM 832 C CA . ILE A 1 111 ? -3.384 0.932 8.623 1.00 98.81 111 ILE A CA 1
ATOM 833 C C . ILE A 1 111 ? -3.253 0.122 9.919 1.00 98.81 111 ILE A C 1
ATOM 835 O O . ILE A 1 111 ? -3.913 -0.906 10.061 1.00 98.81 111 ILE A O 1
ATOM 839 N N . GLY A 1 112 ? -2.454 0.595 10.884 1.00 98.38 112 GLY A N 1
ATOM 840 C CA . GLY A 1 112 ? -2.248 -0.104 12.156 1.00 98.38 112 GLY A CA 1
ATOM 841 C C . GLY A 1 112 ? -3.536 -0.238 12.974 1.00 98.38 112 GLY A C 1
ATOM 842 O O . GLY A 1 112 ? -3.813 -1.300 13.532 1.00 98.38 112 GLY A O 1
ATOM 843 N N . LEU A 1 113 ? -4.371 0.806 12.990 1.00 98.56 113 LEU A N 1
ATOM 844 C CA . LEU A 1 113 ? -5.679 0.755 13.644 1.00 98.56 113 LEU A CA 1
ATOM 845 C C . LEU A 1 113 ? -6.664 -0.183 12.925 1.00 98.56 113 LEU A C 1
ATOM 847 O O . LEU A 1 113 ? -7.387 -0.910 13.599 1.00 98.56 113 LEU A O 1
ATOM 851 N N . ALA A 1 114 ? -6.684 -0.211 11.588 1.00 98.62 114 ALA A N 1
ATOM 852 C CA . ALA A 1 114 ? -7.529 -1.139 10.833 1.00 98.62 114 ALA A CA 1
ATOM 853 C C . ALA A 1 114 ? -7.126 -2.606 11.071 1.00 98.62 114 ALA A C 1
ATOM 855 O O . ALA A 1 114 ? -7.994 -3.452 11.278 1.00 98.62 114 ALA A O 1
ATOM 856 N N . ALA A 1 115 ? -5.823 -2.902 11.113 1.00 98.06 115 ALA A N 1
ATOM 857 C CA . ALA A 1 115 ? -5.319 -4.235 11.442 1.00 98.06 115 ALA A CA 1
ATOM 858 C C . ALA A 1 115 ? -5.712 -4.659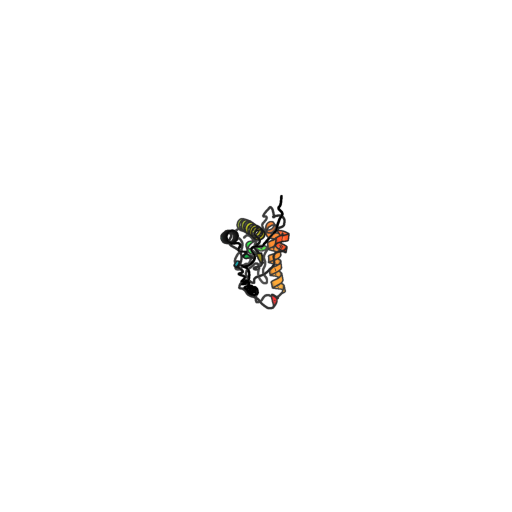 12.873 1.00 98.06 115 ALA A C 1
ATOM 860 O O . ALA A 1 115 ? -6.195 -5.771 13.078 1.00 98.06 115 ALA A O 1
ATOM 861 N N . HIS A 1 116 ? -5.602 -3.753 13.854 1.00 97.81 116 HIS A N 1
ATOM 862 C CA . HIS A 1 116 ? -6.070 -3.989 15.228 1.00 97.81 116 HIS A CA 1
ATOM 863 C C . HIS A 1 116 ? -7.600 -4.186 15.319 1.00 97.81 116 HIS A C 1
ATOM 865 O O . HIS A 1 116 ? -8.089 -4.910 16.183 1.00 97.81 116 HIS A O 1
ATOM 871 N N . GLU A 1 117 ? -8.376 -3.576 14.421 1.00 98.19 117 GLU A N 1
ATOM 872 C CA . GLU A 1 117 ? -9.826 -3.790 14.278 1.00 98.19 117 GLU A CA 1
ATOM 873 C C . GLU A 1 117 ? -10.186 -5.083 13.515 1.00 98.19 117 GLU A C 1
ATOM 875 O O . GLU A 1 117 ? -11.365 -5.362 13.290 1.00 98.19 117 GLU A O 1
ATOM 880 N N . GLY A 1 118 ? -9.194 -5.898 13.137 1.00 97.75 118 GLY A N 1
ATOM 881 C CA . GLY A 1 118 ? -9.396 -7.170 12.442 1.00 97.75 118 GLY A CA 1
ATOM 882 C C . GLY A 1 118 ? -9.751 -7.016 10.963 1.00 97.75 118 GLY A C 1
ATOM 883 O O . GLY A 1 118 ? -10.450 -7.866 10.411 1.00 97.75 118 GLY A O 1
ATOM 884 N N . HIS A 1 119 ? -9.342 -5.922 10.322 1.00 98.56 119 HIS A N 1
ATOM 885 C CA . HIS A 1 119 ? -9.473 -5.738 8.877 1.00 98.56 119 HIS A CA 1
ATOM 886 C C . HIS A 1 119 ? -8.257 -6.279 8.124 1.00 98.56 119 HIS A C 1
ATOM 888 O O . HIS A 1 119 ? -7.123 -6.148 8.585 1.00 98.56 119 HIS A O 1
ATOM 894 N N . ASP A 1 120 ? -8.490 -6.827 6.931 1.00 98.44 120 ASP A N 1
ATOM 895 C CA . ASP A 1 120 ? -7.411 -7.331 6.089 1.00 98.44 120 ASP A CA 1
ATOM 896 C C . ASP A 1 120 ? -6.674 -6.161 5.427 1.00 98.44 120 ASP A C 1
ATOM 898 O O . ASP A 1 120 ? -7.289 -5.261 4.844 1.00 98.44 120 ASP A O 1
ATOM 902 N N . ILE A 1 121 ? -5.346 -6.214 5.443 1.00 98.69 121 ILE A N 1
ATOM 903 C CA . ILE A 1 121 ? -4.476 -5.336 4.658 1.00 98.69 121 ILE A CA 1
ATOM 904 C C . ILE A 1 121 ? -3.799 -6.212 3.603 1.00 98.69 121 ILE A C 1
ATOM 906 O O . ILE A 1 121 ? -3.261 -7.265 3.934 1.00 98.69 121 ILE A O 1
ATOM 910 N N . ALA A 1 122 ? -3.859 -5.796 2.338 1.00 98.62 122 ALA A N 1
ATOM 911 C CA . ALA A 1 122 ? -3.408 -6.573 1.184 1.00 98.62 122 ALA A CA 1
ATOM 912 C C . ALA A 1 122 ? -2.708 -5.676 0.148 1.00 98.62 122 ALA A C 1
ATOM 914 O O . ALA A 1 122 ? -2.843 -4.450 0.174 1.00 98.62 122 ALA A O 1
ATOM 915 N N . SER A 1 123 ? -1.972 -6.269 -0.794 1.00 98.62 123 SER A N 1
ATOM 916 C CA . SER A 1 123 ? -1.197 -5.509 -1.783 1.00 9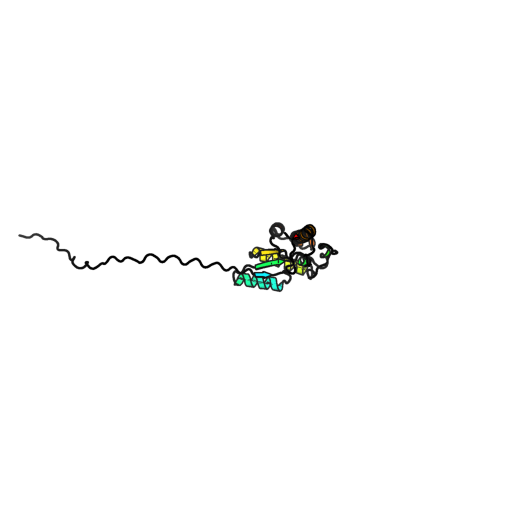8.62 123 SER A CA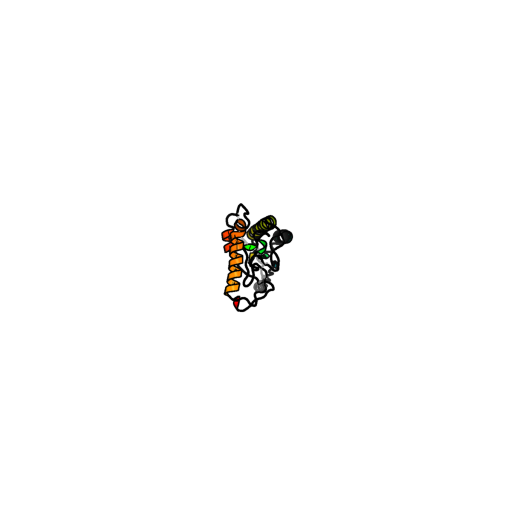 1
ATOM 917 C C . SER A 1 123 ? -2.015 -5.094 -3.013 1.00 98.62 123 SER A C 1
ATOM 919 O O . SER A 1 123 ? -2.675 -5.914 -3.655 1.00 98.62 123 SER A O 1
ATOM 921 N N . HIS A 1 124 ? -1.905 -3.822 -3.398 1.00 98.69 124 HIS A N 1
ATOM 922 C CA . HIS A 1 124 ? -2.310 -3.281 -4.701 1.00 98.69 124 HIS A CA 1
ATOM 923 C C . HIS A 1 124 ? -1.096 -2.765 -5.483 1.00 98.69 124 HIS A C 1
ATOM 925 O O . HIS A 1 124 ? -1.132 -1.684 -6.085 1.00 98.69 124 HIS A O 1
ATOM 931 N N . ALA A 1 125 ? 0.001 -3.530 -5.422 1.00 98.44 125 ALA A N 1
ATOM 932 C CA . ALA A 1 125 ? 1.299 -3.159 -5.976 1.00 98.44 125 ALA A CA 1
ATOM 933 C C . ALA A 1 125 ? 1.793 -1.805 -5.415 1.00 98.44 125 ALA A C 1
ATOM 935 O O . ALA A 1 125 ? 1.419 -1.385 -4.316 1.00 98.44 125 ALA A O 1
ATOM 936 N N . CYS A 1 126 ? 2.646 -1.106 -6.156 1.00 98.62 126 CYS A N 1
ATOM 937 C CA . CYS A 1 126 ? 3.157 0.206 -5.795 1.00 98.62 126 CYS A CA 1
ATOM 938 C C . CYS A 1 126 ? 2.692 1.267 -6.796 1.00 98.62 126 CYS A C 1
ATOM 940 O O . CYS A 1 126 ? 1.844 2.092 -6.467 1.00 98.62 126 CYS A O 1
ATOM 942 N N . GLY A 1 127 ? 3.222 1.263 -8.019 1.00 98.12 127 GLY A N 1
ATOM 943 C CA . GLY A 1 127 ? 3.082 2.381 -8.962 1.00 98.12 127 GLY A CA 1
ATOM 944 C C . GLY A 1 127 ? 1.757 2.450 -9.716 1.00 98.12 127 GLY A C 1
ATOM 945 O O . GLY A 1 127 ? 1.550 3.390 -10.488 1.00 98.12 127 GLY A O 1
ATOM 946 N N . HIS A 1 128 ? 0.880 1.460 -9.518 1.00 98.25 128 HIS A N 1
ATOM 947 C CA . HIS A 1 128 ? -0.381 1.289 -10.245 1.00 98.25 128 HIS A CA 1
ATOM 948 C C . HIS A 1 128 ? -0.179 1.300 -11.775 1.00 98.25 128 HIS A C 1
ATOM 950 O O . HIS A 1 128 ? -0.892 1.961 -12.536 1.00 98.25 128 HIS A O 1
ATOM 956 N N . PHE A 1 129 ? 0.847 0.578 -12.229 1.00 98.00 129 PHE A N 1
ATOM 957 C CA . PHE A 1 129 ? 1.126 0.341 -13.643 1.00 98.00 129 PHE A CA 1
ATOM 958 C C . PHE A 1 129 ? 0.348 -0.875 -14.167 1.00 98.00 129 PHE A C 1
ATOM 960 O O . PHE A 1 129 ? -0.012 -1.771 -13.410 1.00 98.00 129 PHE A O 1
ATOM 967 N N . ASP A 1 130 ? 0.081 -0.894 -15.472 1.00 97.06 130 ASP A N 1
ATOM 968 C CA . ASP A 1 130 ? -0.478 -2.061 -16.159 1.00 97.06 130 ASP A CA 1
ATOM 969 C C . ASP A 1 130 ? 0.627 -3.113 -16.353 1.00 97.06 130 ASP A C 1
ATOM 971 O O . ASP A 1 130 ? 1.559 -2.901 -17.129 1.00 97.06 130 ASP A O 1
ATOM 975 N N . GLY A 1 131 ? 0.535 -4.213 -15.602 1.00 95.50 131 GLY A N 1
ATOM 976 C CA . GLY A 1 131 ? 1.534 -5.283 -15.553 1.00 95.50 131 GLY A CA 1
ATOM 977 C C . GLY A 1 131 ? 1.267 -6.470 -16.486 1.00 95.50 131 GLY A C 1
ATOM 978 O O . GLY A 1 131 ? 1.908 -7.507 -16.333 1.00 95.50 131 GLY A O 1
ATOM 979 N N . LYS A 1 132 ? 0.339 -6.380 -17.451 1.00 95.00 132 LYS A N 1
ATOM 980 C CA . LYS A 1 132 ? 0.047 -7.512 -18.364 1.00 95.00 132 LYS A CA 1
ATOM 981 C C . LYS A 1 132 ? 1.285 -8.030 -19.114 1.00 95.00 132 LYS A C 1
ATOM 983 O O . LYS A 1 132 ? 1.430 -9.236 -19.297 1.00 95.00 132 LYS A O 1
ATOM 988 N N . ASP A 1 133 ? 2.178 -7.116 -19.497 1.00 95.19 133 ASP A N 1
ATOM 989 C CA . ASP A 1 133 ? 3.387 -7.384 -20.284 1.00 95.19 133 ASP A CA 1
ATOM 990 C C . ASP A 1 133 ? 4.621 -7.672 -19.399 1.00 95.19 133 ASP A C 1
ATOM 992 O O . ASP A 1 133 ? 5.719 -7.880 -19.911 1.00 95.19 133 ASP A O 1
ATOM 996 N N . TRP A 1 134 ? 4.464 -7.671 -18.068 1.00 97.38 134 TRP A N 1
ATOM 997 C CA . TRP A 1 134 ? 5.538 -7.960 -17.115 1.00 97.38 134 TRP A CA 1
ATOM 998 C C . TRP A 1 134 ? 5.876 -9.452 -17.060 1.00 97.38 134 TRP A C 1
ATOM 1000 O O . TRP A 1 134 ? 4.995 -10.317 -17.058 1.00 97.38 134 TRP A O 1
ATOM 1010 N N . SER A 1 135 ? 7.171 -9.758 -16.962 1.00 97.69 135 SER A N 1
ATOM 1011 C CA . SER A 1 135 ? 7.666 -11.104 -16.681 1.00 97.69 135 SER A CA 1
ATOM 1012 C C . SER A 1 135 ? 7.485 -11.473 -15.202 1.00 97.69 135 SER A C 1
ATOM 1014 O O . SER A 1 135 ? 7.157 -10.639 -14.357 1.00 97.69 135 SER A O 1
ATOM 1016 N N . LYS A 1 136 ? 7.759 -12.736 -14.851 1.00 97.75 136 LYS A N 1
ATOM 1017 C CA . LYS A 1 136 ? 7.712 -13.185 -13.451 1.00 97.75 136 LYS A CA 1
ATOM 1018 C C . LYS A 1 136 ? 8.748 -12.466 -12.576 1.00 97.75 136 LYS A C 1
ATOM 1020 O O . LYS A 1 136 ? 8.486 -12.229 -11.404 1.00 97.75 136 LYS A O 1
ATOM 1025 N N . ALA A 1 137 ? 9.896 -12.081 -13.141 1.00 98.06 137 ALA A N 1
ATOM 1026 C CA . ALA A 1 137 ? 10.915 -11.312 -12.426 1.00 98.06 137 ALA A CA 1
ATOM 1027 C C . ALA A 1 137 ? 10.466 -9.862 -12.163 1.00 98.06 137 ALA A C 1
ATOM 1029 O O . ALA A 1 137 ? 10.728 -9.319 -11.091 1.00 98.06 137 ALA A O 1
ATOM 1030 N N . ASP A 1 138 ? 9.740 -9.261 -13.107 1.00 98.31 138 ASP A N 1
ATOM 1031 C CA . ASP A 1 138 ? 9.169 -7.919 -12.958 1.00 98.31 138 ASP A CA 1
ATOM 1032 C C . ASP A 1 138 ? 8.079 -7.899 -11.870 1.00 98.31 138 ASP A C 1
ATOM 1034 O O . ASP A 1 138 ? 8.113 -7.051 -10.979 1.00 98.31 138 ASP A O 1
ATOM 1038 N N . TRP A 1 139 ? 7.171 -8.887 -11.869 1.00 97.94 139 TRP A N 1
ATOM 1039 C CA . TRP A 1 139 ? 6.167 -9.053 -10.808 1.00 97.94 139 TRP A CA 1
ATOM 1040 C C . TRP A 1 139 ? 6.799 -9.251 -9.424 1.00 97.94 139 TRP A C 1
ATOM 1042 O O . TRP A 1 139 ? 6.418 -8.566 -8.479 1.00 97.94 139 TRP A O 1
ATOM 1052 N N . LEU A 1 140 ? 7.811 -10.121 -9.306 1.00 97.88 140 LEU A N 1
ATOM 1053 C CA . LEU A 1 140 ? 8.556 -10.308 -8.053 1.00 97.88 140 LEU A CA 1
ATOM 1054 C C . LEU A 1 140 ? 9.273 -9.023 -7.592 1.00 97.88 140 LEU A C 1
ATOM 1056 O O . LEU A 1 140 ? 9.368 -8.781 -6.393 1.00 97.88 140 LEU A O 1
ATOM 1060 N N . THR A 1 141 ? 9.727 -8.174 -8.520 1.00 98.25 141 THR A N 1
ATOM 1061 C CA . THR A 1 141 ? 10.348 -6.871 -8.209 1.00 98.25 141 THR A CA 1
ATOM 1062 C C . THR A 1 141 ? 9.327 -5.868 -7.660 1.00 98.25 141 THR A C 1
ATOM 1064 O O . THR A 1 141 ? 9.621 -5.139 -6.712 1.00 98.25 141 THR A O 1
ATOM 1067 N N . GLU A 1 142 ? 8.108 -5.842 -8.206 1.00 98.44 142 GLU A N 1
ATOM 1068 C CA . GLU A 1 142 ? 7.015 -5.006 -7.687 1.00 98.44 142 GLU A CA 1
ATOM 1069 C C . GLU A 1 142 ? 6.521 -5.502 -6.311 1.00 98.44 142 GLU A C 1
ATOM 1071 O O . GLU A 1 142 ? 6.239 -4.683 -5.435 1.00 98.44 142 GLU A O 1
ATOM 1076 N N . PHE A 1 143 ? 6.470 -6.821 -6.077 1.00 98.31 143 PHE A N 1
ATOM 1077 C CA . PHE A 1 143 ? 6.119 -7.391 -4.766 1.00 98.31 143 PHE A CA 1
ATOM 1078 C C . PHE A 1 143 ? 7.179 -7.093 -3.702 1.00 98.31 143 PHE A C 1
ATOM 1080 O O . PHE A 1 143 ? 6.841 -6.520 -2.669 1.00 98.31 143 PHE A O 1
ATOM 1087 N N . ALA A 1 144 ? 8.460 -7.337 -3.995 1.00 98.44 144 ALA A N 1
ATOM 1088 C CA . ALA A 1 144 ? 9.559 -6.979 -3.098 1.00 98.44 144 ALA A CA 1
ATOM 1089 C C . A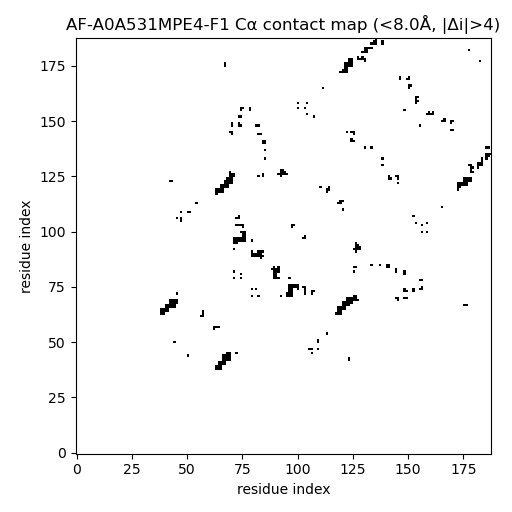LA A 1 144 ? 9.601 -5.465 -2.804 1.00 98.44 144 ALA A C 1
ATOM 1091 O O . ALA A 1 144 ? 9.944 -5.052 -1.696 1.00 98.44 144 ALA A O 1
ATOM 1092 N N . SER A 1 145 ? 9.198 -4.625 -3.769 1.00 98.75 145 SER A N 1
ATOM 1093 C CA . SER A 1 145 ? 9.033 -3.181 -3.550 1.00 98.75 145 SER A CA 1
ATOM 1094 C C . SER A 1 145 ? 7.907 -2.877 -2.557 1.00 98.75 145 SER A C 1
ATOM 1096 O O . SER A 1 145 ? 8.099 -2.057 -1.661 1.00 98.75 145 SER A O 1
ATOM 1098 N N . PHE A 1 146 ? 6.748 -3.536 -2.682 1.00 98.81 146 PHE A N 1
ATOM 1099 C CA . PHE A 1 146 ? 5.633 -3.384 -1.742 1.00 98.81 146 PHE A CA 1
ATOM 1100 C C . PHE A 1 146 ? 6.023 -3.833 -0.326 1.00 98.81 146 PHE A C 1
ATOM 1102 O O . PHE A 1 146 ? 5.824 -3.076 0.622 1.00 98.81 146 PHE A O 1
ATOM 1109 N N . GLU A 1 147 ? 6.611 -5.024 -0.199 1.00 98.75 147 GLU A N 1
ATOM 1110 C CA . GLU A 1 147 ? 7.067 -5.618 1.065 1.00 98.75 147 GLU A CA 1
ATOM 1111 C C . GLU A 1 147 ? 8.072 -4.701 1.775 1.00 98.75 147 GLU A C 1
ATOM 1113 O O . GLU A 1 147 ? 7.846 -4.285 2.915 1.00 98.75 147 GLU A O 1
ATOM 1118 N N . HIS A 1 148 ? 9.138 -4.300 1.071 1.00 98.81 148 HIS A N 1
ATOM 1119 C CA . HIS A 1 148 ? 10.176 -3.429 1.616 1.00 98.81 148 HIS A CA 1
ATOM 1120 C C . HIS A 1 148 ? 9.619 -2.079 2.086 1.00 98.81 148 HIS A C 1
ATOM 1122 O O . HIS A 1 148 ? 9.951 -1.628 3.187 1.00 98.81 148 HIS A O 1
ATOM 1128 N N . ILE A 1 149 ? 8.774 -1.439 1.268 1.00 98.94 149 ILE A N 1
ATOM 1129 C CA . ILE A 1 149 ? 8.221 -0.110 1.557 1.00 98.94 149 ILE A CA 1
ATOM 1130 C C . ILE A 1 149 ? 7.190 -0.165 2.690 1.00 98.94 149 ILE A C 1
ATOM 1132 O O . ILE A 1 149 ? 7.137 0.779 3.474 1.00 98.94 149 ILE A O 1
ATOM 1136 N N . LEU A 1 150 ? 6.413 -1.247 2.827 1.00 98.88 150 LEU A N 1
ATOM 1137 C CA . LEU A 1 150 ? 5.487 -1.429 3.948 1.00 98.88 150 LEU A CA 1
ATOM 1138 C C . LEU A 1 150 ? 6.234 -1.667 5.268 1.00 98.88 150 LEU A C 1
ATOM 1140 O O . LEU A 1 150 ? 5.983 -0.960 6.245 1.00 98.88 150 LEU A O 1
ATOM 1144 N N . GLU A 1 151 ? 7.179 -2.612 5.293 1.00 98.81 151 GLU A N 1
ATOM 1145 C CA . GLU A 1 151 ? 7.966 -2.927 6.492 1.00 98.81 151 GLU A CA 1
ATOM 1146 C C . GLU A 1 151 ? 8.742 -1.697 6.987 1.00 98.81 151 GLU A C 1
ATOM 1148 O O . GLU A 1 151 ? 8.727 -1.374 8.173 1.00 98.81 151 GLU A O 1
ATOM 1153 N N . ASN A 1 152 ? 9.386 -0.971 6.069 1.00 98.81 152 ASN A N 1
ATOM 1154 C CA . ASN A 1 152 ? 10.298 0.122 6.401 1.00 98.81 152 ASN A CA 1
ATOM 1155 C C . ASN A 1 152 ? 9.646 1.512 6.347 1.00 98.81 152 ASN A C 1
ATOM 1157 O O . ASN A 1 152 ? 10.357 2.509 6.466 1.00 98.81 152 ASN A O 1
ATOM 1161 N N . ALA A 1 153 ? 8.320 1.614 6.199 1.00 98.62 153 ALA A N 1
ATOM 1162 C CA . ALA A 1 153 ? 7.611 2.880 5.978 1.00 98.62 153 ALA A CA 1
ATOM 1163 C C . ALA A 1 153 ? 7.938 3.972 7.015 1.00 98.62 153 ALA A C 1
ATOM 1165 O O . ALA A 1 153 ? 8.137 5.136 6.655 1.00 98.62 153 ALA A O 1
ATOM 1166 N N . TYR A 1 154 ? 8.033 3.596 8.294 1.00 98.75 154 TYR A N 1
ATOM 1167 C CA . TYR A 1 154 ? 8.414 4.500 9.379 1.00 98.75 154 TYR A CA 1
ATOM 1168 C C . TYR A 1 154 ? 9.846 5.019 9.194 1.00 98.75 154 TYR A C 1
ATOM 1170 O O . TYR A 1 154 ? 10.056 6.231 9.102 1.00 98.75 154 TYR A O 1
ATOM 1178 N N . ALA A 1 155 ? 10.815 4.112 9.043 1.00 98.69 155 ALA A N 1
ATOM 1179 C CA . ALA A 1 155 ? 12.224 4.444 8.838 1.00 98.69 155 ALA A CA 1
ATOM 1180 C C . ALA A 1 155 ? 12.474 5.268 7.559 1.00 98.69 155 ALA A C 1
ATOM 1182 O O . ALA A 1 155 ? 13.147 6.297 7.621 1.00 98.69 155 ALA A O 1
ATOM 1183 N N . ILE A 1 156 ? 11.880 4.875 6.423 1.00 98.69 156 ILE A N 1
ATOM 1184 C CA . ILE A 1 156 ? 12.008 5.550 5.118 1.00 98.69 156 ILE A CA 1
ATOM 1185 C C . ILE A 1 156 ? 11.627 7.032 5.213 1.00 98.69 156 ILE A C 1
ATOM 1187 O O . ILE A 1 156 ? 12.300 7.883 4.636 1.00 98.69 156 ILE A O 1
ATOM 1191 N N . ASN A 1 157 ? 10.563 7.348 5.955 1.00 98.50 157 ASN A N 1
ATOM 1192 C CA . ASN A 1 157 ? 10.049 8.710 6.106 1.00 98.50 157 ASN A CA 1
ATOM 1193 C C . ASN A 1 157 ? 10.545 9.404 7.388 1.00 98.50 157 ASN A C 1
ATOM 1195 O O . ASN A 1 157 ? 10.082 10.501 7.716 1.00 98.50 157 ASN A O 1
ATOM 1199 N N . GLY A 1 158 ? 11.461 8.781 8.138 1.00 98.19 158 GLY A N 1
ATOM 1200 C CA . GLY A 1 158 ? 11.953 9.288 9.421 1.00 98.19 158 GLY A CA 1
ATOM 1201 C C . GLY A 1 158 ? 10.834 9.551 10.434 1.00 98.19 158 GLY A C 1
ATOM 1202 O O . GLY A 1 158 ? 10.883 10.544 11.160 1.00 98.19 158 GLY A O 1
ATOM 1203 N N . ILE A 1 159 ? 9.770 8.745 10.421 1.00 98.44 159 ILE A N 1
ATOM 1204 C CA . ILE A 1 159 ? 8.630 8.828 11.342 1.00 98.44 159 ILE A CA 1
ATOM 1205 C C . ILE A 1 159 ? 8.952 7.961 12.561 1.00 98.44 159 ILE A C 1
ATOM 1207 O O . ILE A 1 159 ? 9.352 6.810 12.416 1.00 98.44 159 ILE A O 1
ATOM 1211 N N . ALA A 1 160 ? 8.785 8.517 13.760 1.00 96.62 160 ALA A N 1
ATOM 1212 C CA . ALA A 1 160 ? 9.106 7.847 15.014 1.00 96.62 160 ALA A CA 1
ATOM 1213 C C . ALA A 1 160 ? 8.080 8.203 16.110 1.00 96.62 160 ALA A C 1
ATOM 1215 O O . ALA A 1 160 ? 7.581 9.333 16.108 1.00 96.62 160 ALA A O 1
ATOM 1216 N N . PRO A 1 161 ? 7.804 7.292 17.063 1.00 96.38 161 PRO A N 1
ATOM 1217 C CA . PRO A 1 161 ? 8.298 5.911 17.117 1.00 96.38 161 PRO A CA 1
ATOM 1218 C C . PRO A 1 161 ? 7.655 5.005 16.048 1.00 96.38 161 PRO A C 1
ATOM 1220 O O . PRO A 1 161 ? 6.521 5.232 15.631 1.00 96.38 161 PRO A O 1
ATOM 1223 N N . GLU A 1 162 ? 8.382 3.969 15.627 1.00 98.12 162 GLU A N 1
ATOM 1224 C CA . GLU A 1 162 ? 7.807 2.817 14.916 1.00 98.12 162 GLU A CA 1
ATOM 1225 C C . GLU A 1 162 ? 7.043 1.957 15.951 1.00 98.12 162 GLU A C 1
ATOM 1227 O O . GLU A 1 162 ? 7.612 1.659 17.007 1.00 98.12 162 GLU A O 1
ATOM 1232 N N . PRO A 1 163 ? 5.762 1.596 15.732 1.00 97.44 163 PRO A N 1
ATOM 1233 C CA . PRO A 1 163 ? 5.006 0.776 16.675 1.00 97.44 163 PRO A CA 1
ATOM 1234 C C . PRO A 1 163 ? 5.605 -0.624 16.845 1.00 97.44 163 PRO A C 1
ATOM 1236 O O . PRO A 1 163 ? 6.001 -1.270 15.874 1.00 97.44 163 PRO A O 1
ATOM 1239 N N . GLY A 1 164 ? 5.609 -1.130 18.082 1.00 97.69 164 GLY A N 1
ATOM 1240 C CA . GLY A 1 164 ? 6.001 -2.513 18.357 1.00 97.69 164 GLY A CA 1
ATOM 1241 C C . GLY A 1 164 ? 5.125 -3.498 17.578 1.00 97.69 164 GLY A C 1
ATOM 1242 O O . GLY A 1 164 ? 3.903 -3.370 17.579 1.00 97.69 164 GLY A O 1
ATOM 1243 N N . GLY A 1 165 ? 5.755 -4.459 16.898 1.00 97.56 165 GLY A N 1
ATOM 1244 C CA . GLY A 1 165 ? 5.073 -5.428 16.034 1.00 97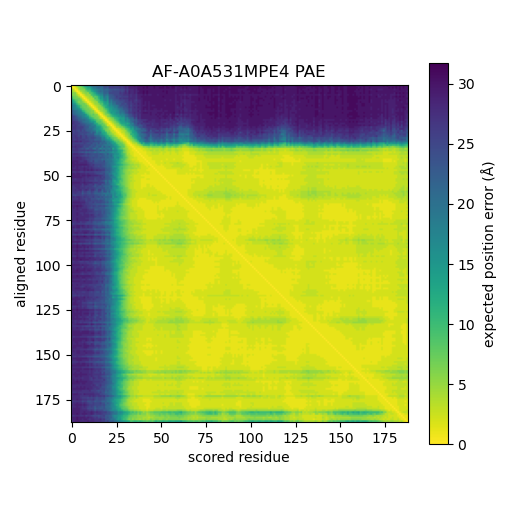.56 165 GLY A CA 1
ATOM 1245 C C . GLY A 1 165 ? 4.753 -4.939 14.614 1.00 97.56 165 GLY A C 1
ATOM 1246 O O . GLY A 1 165 ? 4.192 -5.711 13.843 1.00 97.56 165 GLY A O 1
ATOM 1247 N N . TRP A 1 166 ? 5.114 -3.704 14.221 1.00 98.50 166 TRP A N 1
ATOM 1248 C CA . TRP A 1 166 ? 4.841 -3.207 12.860 1.00 98.50 166 TRP A CA 1
ATOM 1249 C C . TRP A 1 166 ? 5.455 -4.090 11.762 1.00 98.50 166 TRP A C 1
ATOM 1251 O O . TRP A 1 166 ? 4.805 -4.357 10.754 1.00 98.50 166 TRP A O 1
ATOM 1261 N N . ARG A 1 167 ? 6.690 -4.567 11.959 1.00 98.31 167 ARG A N 1
ATOM 1262 C CA . ARG A 1 167 ? 7.397 -5.403 10.974 1.00 98.31 167 ARG A CA 1
ATOM 1263 C C . ARG A 1 167 ? 6.796 -6.799 10.870 1.00 98.31 167 ARG A C 1
ATOM 1265 O O . ARG A 1 167 ? 6.550 -7.258 9.763 1.00 98.31 167 ARG A O 1
ATOM 1272 N N . ASP A 1 168 ? 6.455 -7.404 12.006 1.00 98.19 168 ASP A N 1
ATOM 1273 C CA . ASP A 1 168 ? 5.761 -8.696 12.054 1.00 98.19 168 ASP A CA 1
ATOM 1274 C C . ASP A 1 168 ? 4.395 -8.613 11.348 1.00 98.19 168 ASP A C 1
ATOM 1276 O O . ASP A 1 168 ? 4.036 -9.495 10.571 1.00 98.19 168 ASP A O 1
ATOM 1280 N N . PHE A 1 169 ? 3.661 -7.509 11.546 1.00 98.25 169 PHE A N 1
ATOM 1281 C CA . PHE A 1 169 ? 2.442 -7.197 10.796 1.00 98.25 169 PHE A CA 1
ATOM 1282 C C . PHE A 1 169 ? 2.714 -7.038 9.289 1.00 98.25 169 PHE A C 1
ATOM 1284 O O . PHE A 1 169 ? 2.008 -7.637 8.480 1.00 98.25 169 PHE A O 1
ATOM 1291 N N . ALA A 1 170 ? 3.737 -6.274 8.897 1.00 98.44 170 ALA A N 1
ATOM 1292 C CA . ALA A 1 170 ? 4.079 -6.045 7.494 1.00 98.44 170 ALA A CA 1
ATOM 1293 C C . ALA A 1 170 ? 4.493 -7.336 6.762 1.00 98.44 170 ALA A C 1
ATOM 1295 O O . ALA A 1 170 ? 4.142 -7.510 5.598 1.00 98.44 170 ALA A O 1
ATOM 1296 N N . HIS A 1 171 ? 5.183 -8.257 7.442 1.00 98.06 171 HIS A N 1
ATOM 1297 C CA . HIS A 1 171 ? 5.526 -9.589 6.923 1.00 98.06 171 HIS A CA 1
ATOM 1298 C C . HIS A 1 171 ? 4.338 -10.565 6.926 1.00 98.06 171 HIS A C 1
ATOM 1300 O O . HIS A 1 171 ? 4.343 -11.529 6.165 1.00 98.06 171 HIS A O 1
ATOM 1306 N N . ALA A 1 172 ? 3.312 -10.319 7.746 1.00 97.31 172 ALA A N 1
ATOM 1307 C CA . ALA A 1 172 ? 2.065 -11.086 7.758 1.00 97.31 172 ALA A CA 1
ATOM 1308 C C . ALA A 1 172 ? 1.021 -10.599 6.729 1.00 97.31 172 ALA A C 1
ATOM 1310 O O . ALA A 1 172 ? 0.018 -11.286 6.515 1.00 97.31 172 ALA A O 1
ATOM 1311 N N . VAL A 1 173 ? 1.228 -9.441 6.085 1.00 98.12 173 VAL A N 1
ATOM 1312 C CA . VAL A 1 173 ? 0.339 -8.937 5.027 1.00 98.12 173 VAL A CA 1
ATOM 1313 C C . VAL A 1 173 ? 0.374 -9.867 3.817 1.00 98.12 173 VAL A C 1
ATOM 1315 O O . VAL A 1 173 ? 1.416 -10.108 3.212 1.00 98.12 173 VAL A O 1
ATOM 1318 N N . ALA A 1 174 ? -0.801 -10.371 3.446 1.00 94.69 174 ALA A N 1
ATOM 1319 C CA . ALA A 1 174 ? -0.974 -11.361 2.396 1.00 94.69 174 ALA A CA 1
ATOM 1320 C C . ALA A 1 174 ? -2.160 -11.013 1.486 1.00 94.69 174 ALA A C 1
ATOM 1322 O O . ALA A 1 174 ? -3.055 -10.246 1.837 1.00 94.69 174 ALA A O 1
ATOM 1323 N N . GLY A 1 175 ? -2.177 -11.621 0.300 1.00 96.69 175 GLY A N 1
ATOM 1324 C CA . GLY A 1 175 ? -3.175 -11.339 -0.726 1.00 96.69 175 GLY A CA 1
ATOM 1325 C C . GLY A 1 175 ? -2.806 -10.139 -1.602 1.00 96.69 175 GLY A C 1
ATOM 1326 O O . GLY A 1 175 ? -2.124 -9.198 -1.193 1.00 96.69 175 GLY A O 1
ATOM 1327 N N . PHE A 1 176 ? -3.256 -10.197 -2.852 1.00 97.88 176 PHE A N 1
ATOM 1328 C CA . PHE A 1 176 ? -2.888 -9.248 -3.895 1.00 97.88 176 PHE A CA 1
ATOM 1329 C C . PHE A 1 176 ? -4.061 -8.995 -4.845 1.00 97.88 176 PHE A C 1
ATOM 1331 O O . PHE A 1 176 ? -4.839 -9.904 -5.143 1.00 97.88 176 PHE A O 1
ATOM 1338 N N . ARG A 1 177 ? -4.156 -7.769 -5.366 1.00 98.19 177 ARG A N 1
ATOM 1339 C CA . ARG A 1 177 ? -5.026 -7.410 -6.489 1.00 98.19 177 ARG A CA 1
ATOM 1340 C C . ARG A 1 177 ? -4.241 -6.581 -7.496 1.00 98.19 177 ARG A C 1
ATOM 1342 O O . ARG A 1 177 ? -3.774 -5.494 -7.164 1.00 98.19 177 ARG A O 1
ATOM 1349 N N . ALA A 1 178 ? -4.151 -7.066 -8.733 1.00 98.00 178 ALA A N 1
ATOM 1350 C CA . ALA A 1 178 ? -3.476 -6.353 -9.812 1.00 98.00 178 ALA A CA 1
ATOM 1351 C C . ALA A 1 178 ? -4.148 -4.996 -10.109 1.00 98.00 178 ALA A C 1
ATOM 1353 O O . ALA A 1 178 ? -5.379 -4.946 -10.232 1.00 98.00 178 ALA A O 1
ATOM 1354 N N . PRO A 1 179 ? -3.374 -3.907 -10.281 1.00 98.06 179 PRO A N 1
ATOM 1355 C CA . PRO A 1 179 ? -3.874 -2.659 -10.850 1.00 98.06 179 PRO A CA 1
ATOM 1356 C C . PRO A 1 179 ? -4.606 -2.900 -12.175 1.00 98.06 179 PRO A C 1
ATOM 1358 O O . PRO A 1 179 ? -4.207 -3.746 -12.977 1.00 98.06 179 PRO A O 1
ATOM 1361 N N . TYR A 1 180 ? -5.707 -2.176 -12.392 1.00 97.19 180 TYR A N 1
ATOM 1362 C CA . TYR A 1 180 ? -6.625 -2.366 -13.532 1.00 97.19 180 TYR A CA 1
ATOM 1363 C C . TYR A 1 180 ? -7.214 -3.789 -13.673 1.00 97.19 180 TYR A C 1
ATOM 1365 O O . TYR A 1 180 ? -7.785 -4.105 -14.714 1.00 97.19 180 TYR A O 1
ATOM 1373 N N . LEU A 1 181 ? -7.073 -4.652 -12.653 1.00 96.69 181 LEU A N 1
ATOM 1374 C CA . LEU A 1 181 ? -7.324 -6.102 -12.717 1.00 96.69 181 LEU A CA 1
ATOM 1375 C C . LEU A 1 181 ? -6.510 -6.815 -13.821 1.00 96.69 181 LEU A C 1
ATOM 1377 O O . LEU A 1 181 ? -6.893 -7.879 -14.306 1.00 96.69 181 LEU A O 1
ATOM 1381 N N . SER A 1 182 ? -5.375 -6.227 -14.214 1.00 93.31 182 SER A N 1
ATOM 1382 C CA . SER A 1 182 ? -4.581 -6.647 -15.368 1.00 93.31 182 SER A CA 1
ATOM 1383 C C . SER A 1 182 ? -3.641 -7.803 -15.010 1.00 93.31 182 SER A C 1
ATOM 1385 O O . SER A 1 182 ? -2.525 -7.602 -14.528 1.00 93.31 182 SER A O 1
ATOM 1387 N N . ALA A 1 183 ? -4.123 -9.032 -15.204 1.00 86.62 183 ALA A N 1
ATOM 1388 C CA . ALA A 1 183 ? -3.393 -10.268 -14.933 1.00 86.62 183 ALA A CA 1
ATOM 1389 C C . ALA A 1 183 ? -2.813 -10.892 -16.214 1.00 86.62 183 ALA A C 1
ATOM 1391 O O . ALA A 1 183 ? -3.411 -10.824 -17.288 1.00 86.62 183 ALA A O 1
ATOM 1392 N N . SER A 1 184 ? -1.672 -11.573 -16.090 1.00 90.12 184 SER A N 1
ATOM 1393 C CA . SER A 1 184 ? -1.057 -12.363 -17.165 1.00 90.12 184 SER A CA 1
ATOM 1394 C C . SER A 1 184 ? -0.583 -13.719 -16.643 1.00 90.12 184 SER A C 1
ATOM 1396 O O . SER A 1 184 ? -0.550 -13.955 -15.436 1.00 90.12 184 SER A O 1
ATOM 1398 N N . LYS A 1 185 ? -0.178 -14.635 -17.534 1.00 93.31 185 LYS A N 1
ATOM 1399 C CA . LYS A 1 185 ? 0.349 -15.948 -17.115 1.00 93.31 185 LYS A CA 1
ATOM 1400 C C . LYS A 1 185 ? 1.604 -15.832 -16.230 1.00 93.31 185 LYS A C 1
ATOM 1402 O O . LYS A 1 185 ? 1.872 -16.745 -15.463 1.00 93.31 185 LYS A O 1
ATOM 1407 N N . ALA A 1 186 ? 2.35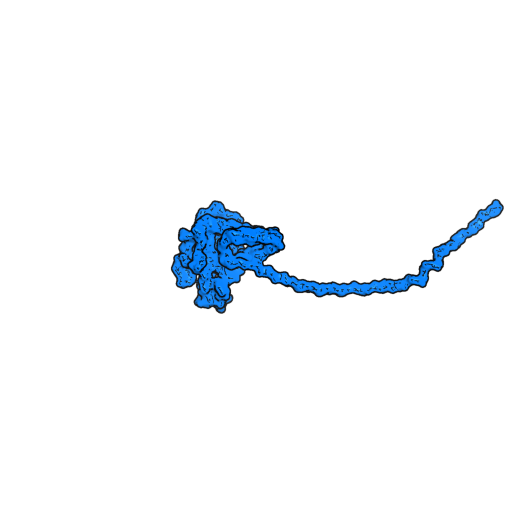7 -14.734 -16.321 1.00 94.94 186 ALA A N 1
ATOM 1408 C CA . ALA A 1 186 ? 3.574 -14.519 -15.538 1.00 94.94 186 ALA A CA 1
ATOM 1409 C C . ALA A 1 186 ? 3.321 -14.130 -14.067 1.00 94.94 186 ALA A C 1
ATOM 1411 O O . ALA A 1 186 ? 4.256 -14.167 -13.268 1.00 94.94 186 ALA A O 1
ATOM 1412 N N . LEU A 1 187 ? 2.076 -13.779 -13.722 1.00 92.25 187 LEU A N 1
ATOM 1413 C CA . LEU A 1 187 ? 1.628 -13.461 -12.362 1.00 92.25 187 LEU A CA 1
ATOM 1414 C C . LEU A 1 187 ? 1.406 -14.718 -11.490 1.00 92.25 187 LEU A C 1
ATOM 1416 O O . LEU A 1 187 ? 1.273 -14.602 -10.274 1.00 92.25 187 LEU A O 1
ATOM 1420 N N . TYR A 1 188 ? 1.376 -15.908 -12.102 1.00 86.88 188 TYR A N 1
ATOM 1421 C CA . TYR A 1 188 ? 1.107 -17.198 -11.458 1.00 86.88 188 TYR A CA 1
ATOM 1422 C C . TYR A 1 188 ? 2.343 -18.125 -11.546 1.00 86.88 188 TYR A C 1
ATOM 1424 O O . TYR A 1 188 ? 2.666 -18.803 -10.547 1.00 86.88 188 TYR A O 1
#

Sequence (188 aa):
MPSLSRVVAFSLASLATAGAALADPPAPPEPARPKQVVIISFDSARDISQWKRSRALAQRTGAHFTYFLSCVFLLSPETRGQYTAPGKTAGKSNIGFAASRQDVAERLEQIGLAAHEGHDIASHACGHFDGKDWSKADWLTEFASFEHILENAYAINGIAPEPGGWRDFAHAVAGFRAPYLSASKALY

Secondary structure (DSSP, 8-state):
----------------------PPPPPPPPP--------EEEEE---HHHHHHHHHHHHTTT--EEEEE-GGGGS-TTGGGG---TTS-TT--SS---SSHHHHHHHHHHHHHHHHTT-EEEE--SS----TT--HHHHHHHHHHHHHHHHTHHHHTT-SSPPTTHHHHHHH---B--GGG---GGG-

pLDDT: mean 91.14, std 15.12, range [33.75, 98.94]

Solvent-accessible surface area (backbone atoms only — not comparable to full-atom values): 11354 Å² total; per-residue (Å²): 128,85,86,86,89,82,83,89,82,82,98,80,88,86,86,87,80,83,71,87,81,76,72,77,79,79,77,79,78,77,80,79,73,80,84,84,82,83,88,50,71,42,75,47,58,73,56,68,69,53,54,58,49,53,53,57,48,21,79,74,66,78,54,64,44,36,34,22,33,20,39,32,42,50,19,21,80,83,43,30,60,81,43,62,49,77,99,55,60,64,50,57,45,75,81,55,55,20,90,29,62,64,50,23,52,54,45,52,50,51,50,55,52,38,46,74,70,66,28,49,52,28,37,20,45,37,39,54,56,82,48,51,88,43,49,48,68,39,51,51,51,38,48,52,49,27,50,52,44,58,48,38,28,36,67,71,64,72,47,76,84,71,64,89,62,49,50,64,50,41,74,63,52,54,66,76,49,55,34,95,71,37,72,39,81,44,80,111

Mean predicted aligned error: 9.1 Å